Protein AF-A0A8S9I6N9-F1 (afdb_monomer_lite)

Secondary structure (DSSP, 8-state):
-------------TTHHHHHHHHHHHH-TT-TTS---------TTSSHHHHHHHHHHHHGGGSSS------HHHHHHHHHHHHHHHHHHHHHTT-TT--TT-HHHHHHHHHH----TT--EEEEE-TT---EEE-TTTTTT-TT--EEEEE-S-GGGTTT-TTSEEESSS-----TT--EEEEET-SSSS--TT---TT--EEEEE----TT----

pLDDT: mean 70.53, std 16.7, range [27.88, 92.06]

Sequence (216 aa):
MLNDLSPCEISGFPGIESRSKELEELLMFDNANCTRTIGVLGMTGIGKTTVAASVYKRNYRRFDGYCFVEDIENESIRRGLPHLRQKLLSKLLDEENVDVRAHGRLKEFLRNKKGTGCVRGIFLNMSNVERIKLSPDVFMKMSNLKFLKFHYSHCSQWCDNKHKIQFSEELDHFPDELVYLHWQGYPCEFLPSEFNPEDLVDLSLLGLGPCGESLC

Structure (mmCIF, N/CA/C/O backbone):
data_AF-A0A8S9I6N9-F1
#
_entry.id   AF-A0A8S9I6N9-F1
#
loop_
_atom_site.group_PDB
_atom_site.id
_atom_site.type_symbol
_atom_site.label_atom_id
_atom_site.label_alt_id
_atom_site.label_comp_id
_atom_site.label_asym_id
_atom_site.label_entity_id
_atom_site.label_seq_id
_atom_site.pdbx_PDB_ins_code
_atom_site.Cartn_x
_atom_site.Cartn_y
_atom_site.Cartn_z
_atom_site.occupancy
_atom_site.B_iso_or_equiv
_atom_site.auth_seq_id
_atom_site.auth_comp_id
_atom_site.auth_asym_id
_atom_site.auth_atom_id
_atom_site.pdbx_PDB_model_num
ATOM 1 N N . MET A 1 1 ? -21.732 -1.072 -30.326 1.00 34.81 1 MET A N 1
ATOM 2 C CA . MET A 1 1 ? -20.787 -1.895 -31.106 1.00 34.81 1 MET A CA 1
ATOM 3 C C . MET A 1 1 ? -19.703 -0.965 -31.616 1.00 34.81 1 MET A C 1
ATOM 5 O O . MET A 1 1 ? -19.936 -0.253 -32.581 1.00 34.81 1 MET A O 1
ATOM 9 N N . LEU A 1 2 ? -18.598 -0.858 -30.879 1.00 27.88 2 LEU A N 1
ATOM 10 C CA . LEU A 1 2 ? -17.453 -0.023 -31.236 1.00 27.88 2 LEU A CA 1
ATOM 11 C C . LEU A 1 2 ? -16.278 -0.963 -31.479 1.00 27.88 2 LEU A C 1
ATOM 13 O O . LEU A 1 2 ? -15.850 -1.672 -30.577 1.00 27.88 2 LEU A O 1
ATOM 17 N N . ASN A 1 3 ? -15.899 -0.988 -32.750 1.00 28.41 3 ASN A N 1
ATOM 18 C CA . ASN A 1 3 ? -14.874 -1.770 -33.419 1.00 28.41 3 ASN A CA 1
ATOM 19 C C . ASN A 1 3 ? -13.657 -2.144 -32.566 1.00 28.41 3 ASN A C 1
ATOM 21 O O . ASN A 1 3 ? -12.987 -1.278 -32.002 1.00 28.41 3 ASN A O 1
ATOM 25 N N . ASP A 1 4 ? -13.342 -3.439 -32.620 1.00 37.59 4 ASP A N 1
ATOM 26 C CA . ASP A 1 4 ? -12.004 -3.994 -32.463 1.00 37.59 4 ASP A CA 1
ATOM 27 C C . ASP A 1 4 ? -11.012 -3.190 -33.313 1.00 37.59 4 ASP A C 1
ATOM 29 O O . ASP A 1 4 ? -10.883 -3.380 -34.525 1.00 37.59 4 ASP A O 1
ATOM 33 N N . LEU A 1 5 ? -10.298 -2.262 -32.679 1.00 34.62 5 LEU A N 1
ATOM 34 C CA . LEU A 1 5 ? -9.039 -1.794 -33.228 1.00 34.62 5 LEU A CA 1
ATOM 35 C C . LEU A 1 5 ? -8.031 -2.919 -33.012 1.00 34.62 5 LEU A C 1
ATOM 37 O O . LEU A 1 5 ? -7.644 -3.218 -31.883 1.00 34.62 5 LEU A O 1
ATOM 41 N N . SER A 1 6 ? -7.675 -3.544 -34.135 1.00 37.28 6 SER A N 1
ATOM 42 C CA . SER A 1 6 ? -6.567 -4.477 -34.323 1.00 37.28 6 SER A CA 1
ATOM 43 C C . SER A 1 6 ? -5.430 -4.228 -33.325 1.00 37.28 6 SER A C 1
ATOM 45 O O . SER A 1 6 ? -5.006 -3.075 -33.176 1.00 37.28 6 SER A O 1
ATOM 47 N N . PRO A 1 7 ? -4.868 -5.275 -32.693 1.00 39.88 7 PRO A N 1
ATOM 48 C CA . PRO A 1 7 ? -3.617 -5.121 -31.979 1.00 39.88 7 PRO A CA 1
ATOM 49 C C . PRO A 1 7 ? -2.601 -4.601 -32.996 1.00 39.88 7 PRO A C 1
ATOM 51 O O . PRO A 1 7 ? -2.309 -5.277 -33.981 1.00 39.88 7 PRO A O 1
ATOM 54 N N . CYS A 1 8 ? -2.078 -3.389 -32.805 1.00 40.72 8 CYS A N 1
ATOM 55 C CA . CYS A 1 8 ? -0.790 -3.064 -33.397 1.00 40.72 8 CYS A CA 1
ATOM 56 C C . CYS A 1 8 ? 0.201 -4.019 -32.739 1.00 40.72 8 CYS A C 1
ATOM 58 O O . CYS A 1 8 ? 0.685 -3.765 -31.632 1.00 40.72 8 CYS A O 1
ATOM 60 N N . GLU A 1 9 ? 0.429 -5.154 -33.391 1.00 46.66 9 GLU A N 1
ATOM 61 C CA . GLU A 1 9 ? 1.548 -6.020 -33.104 1.00 46.66 9 GLU A CA 1
ATOM 62 C C . GLU A 1 9 ? 2.792 -5.132 -33.133 1.00 46.66 9 GLU A C 1
ATOM 64 O O . GLU A 1 9 ? 3.165 -4.561 -34.157 1.00 46.66 9 GLU A O 1
ATOM 69 N N . ILE A 1 10 ? 3.456 -4.990 -31.988 1.00 50.50 10 ILE A N 1
ATOM 70 C CA . ILE A 1 10 ? 4.836 -4.502 -31.943 1.00 50.50 10 ILE A CA 1
ATOM 71 C C . ILE A 1 10 ? 5.722 -5.671 -32.420 1.00 50.50 10 ILE A C 1
ATOM 73 O O . ILE A 1 10 ? 6.631 -6.112 -31.726 1.00 50.50 10 ILE A O 1
ATOM 77 N N . SER A 1 11 ? 5.403 -6.256 -33.576 1.00 44.16 11 SER A N 1
ATOM 78 C CA . SER A 1 11 ? 6.152 -7.328 -34.217 1.00 44.16 11 SER A CA 1
ATOM 79 C C . SER A 1 11 ? 7.082 -6.676 -35.230 1.00 44.16 11 SER A C 1
ATOM 81 O O . SER A 1 11 ? 6.670 -6.304 -36.327 1.00 44.16 11 SER A O 1
ATOM 83 N N . GLY A 1 12 ? 8.343 -6.473 -34.850 1.00 52.59 12 GLY A N 1
ATOM 84 C CA . GLY A 1 12 ? 9.317 -5.953 -35.814 1.00 52.59 12 GLY A CA 1
ATOM 85 C C . GLY A 1 12 ? 10.648 -5.440 -35.279 1.00 52.59 12 GLY A C 1
ATOM 86 O O . GLY A 1 12 ? 11.513 -5.133 -36.090 1.00 52.59 12 GLY A O 1
ATOM 87 N N . PHE A 1 13 ? 10.868 -5.356 -33.962 1.00 51.75 13 PHE A N 1
ATOM 88 C CA . PHE A 1 13 ? 12.176 -4.962 -33.421 1.00 51.75 13 PHE A CA 1
ATOM 89 C C . PHE A 1 13 ? 12.900 -6.173 -32.811 1.00 51.75 13 PHE A C 1
ATOM 91 O O . PHE A 1 13 ? 12.545 -6.573 -31.698 1.00 51.75 13 PHE A O 1
ATOM 98 N N . PRO A 1 14 ? 13.947 -6.721 -33.467 1.00 56.12 14 PRO A N 1
ATOM 99 C CA . PRO A 1 14 ? 14.641 -7.954 -33.058 1.00 56.12 14 PRO A CA 1
ATOM 100 C C . PRO A 1 14 ? 15.236 -7.962 -31.639 1.00 56.12 14 PRO A C 1
ATOM 102 O O . PRO A 1 14 ? 15.668 -9.004 -31.164 1.00 56.12 14 PRO A O 1
ATOM 105 N N . GLY A 1 15 ? 15.264 -6.827 -30.935 1.00 70.56 15 GLY A N 1
ATOM 106 C CA . GLY A 1 15 ? 15.768 -6.728 -29.562 1.00 70.56 15 GLY A CA 1
ATOM 107 C C . GLY A 1 15 ? 14.716 -6.454 -28.487 1.00 70.56 15 GLY A C 1
ATOM 108 O O . GLY A 1 15 ? 15.031 -6.603 -27.309 1.00 70.56 15 GLY A O 1
ATOM 109 N N . ILE A 1 16 ? 13.497 -6.032 -28.848 1.00 80.25 16 ILE A N 1
ATOM 110 C CA . ILE A 1 16 ? 12.451 -5.718 -27.856 1.00 80.25 16 ILE A CA 1
ATOM 111 C C . ILE A 1 16 ? 11.846 -7.006 -27.308 1.00 80.25 16 ILE A C 1
ATOM 113 O O . ILE A 1 16 ? 11.616 -7.095 -26.106 1.00 80.25 16 ILE A O 1
ATOM 117 N N . GLU A 1 17 ? 11.642 -8.007 -28.164 1.00 84.19 17 GLU A N 1
ATOM 118 C CA . GLU A 1 17 ? 11.048 -9.288 -27.775 1.00 84.19 17 GLU A CA 1
ATOM 119 C C . GLU A 1 17 ? 11.907 -10.015 -26.737 1.00 84.19 17 GLU A C 1
ATOM 121 O O . GLU A 1 17 ? 11.435 -10.336 -25.651 1.00 84.19 17 GLU A O 1
ATOM 126 N N . SER A 1 18 ? 13.203 -10.168 -27.026 1.00 87.38 18 SER A N 1
ATOM 127 C CA . SER A 1 18 ? 14.154 -10.813 -26.114 1.00 87.38 18 SER A CA 1
ATOM 128 C C . SER A 1 18 ? 14.219 -10.110 -24.756 1.00 87.38 18 SER A C 1
ATOM 130 O O . SER A 1 18 ? 14.171 -10.773 -23.726 1.00 87.38 18 SER A O 1
ATOM 132 N N . ARG A 1 19 ? 14.289 -8.770 -24.743 1.00 88.25 19 ARG A N 1
ATOM 133 C CA . ARG A 1 19 ? 14.330 -7.983 -23.497 1.00 88.25 19 ARG A CA 1
ATOM 134 C C . ARG A 1 19 ? 13.002 -8.008 -22.740 1.00 88.25 19 ARG A C 1
ATOM 136 O O . ARG A 1 19 ? 12.995 -7.917 -21.519 1.00 88.25 19 ARG A O 1
ATOM 143 N N . SER A 1 20 ? 11.881 -8.110 -23.456 1.00 90.25 20 SER A N 1
ATOM 144 C CA . SER A 1 20 ? 10.558 -8.250 -22.837 1.00 90.25 20 SER A CA 1
ATOM 145 C C . SER A 1 20 ? 10.452 -9.595 -22.126 1.00 90.25 20 SER A C 1
ATOM 147 O O . SER A 1 20 ? 10.040 -9.629 -20.973 1.00 90.25 20 SER A O 1
ATOM 149 N N . LYS A 1 21 ? 10.903 -10.673 -22.776 1.00 88.56 21 LYS A N 1
ATOM 150 C CA . LYS A 1 21 ? 10.916 -12.016 -22.193 1.00 88.56 21 LYS A CA 1
ATOM 151 C C . LYS A 1 21 ? 11.791 -12.098 -20.938 1.00 88.56 21 LYS A C 1
ATOM 153 O O . LYS A 1 21 ? 11.347 -12.618 -19.924 1.00 88.56 21 LYS A O 1
ATOM 158 N N . GLU A 1 22 ? 12.990 -11.520 -20.976 1.00 89.50 22 GLU A N 1
ATOM 159 C CA . GLU A 1 22 ? 13.873 -11.443 -19.802 1.00 89.50 22 GLU A CA 1
ATOM 160 C C . GLU A 1 22 ? 13.199 -10.704 -18.630 1.00 89.50 22 GLU A C 1
ATOM 162 O O . GLU A 1 22 ? 13.226 -11.159 -17.487 1.00 89.50 22 GLU A O 1
ATOM 167 N N . LEU A 1 23 ? 12.524 -9.584 -18.909 1.00 89.94 23 LEU A N 1
ATOM 168 C CA . LEU A 1 23 ? 11.795 -8.833 -17.888 1.00 89.94 23 LEU A CA 1
ATOM 169 C C . LEU A 1 23 ? 10.576 -9.607 -17.342 1.00 89.94 23 LEU A C 1
ATOM 171 O O . LEU A 1 23 ? 10.273 -9.507 -16.155 1.00 89.94 23 LEU A O 1
ATOM 175 N N . GLU A 1 24 ? 9.890 -10.389 -18.178 1.00 89.06 24 GLU A N 1
ATOM 176 C CA . GLU A 1 24 ? 8.788 -11.275 -17.774 1.00 89.06 24 GLU A CA 1
ATOM 177 C C . GLU A 1 24 ? 9.257 -12.421 -16.870 1.00 89.06 24 GLU A C 1
ATOM 179 O O . GLU A 1 24 ? 8.591 -12.731 -15.881 1.00 89.06 24 GLU A O 1
ATOM 184 N N . GLU A 1 25 ? 10.422 -13.004 -17.155 1.00 87.81 25 GLU A N 1
ATOM 185 C CA . GLU A 1 25 ? 11.045 -14.018 -16.301 1.00 87.81 25 GLU A CA 1
ATOM 186 C C . GLU A 1 25 ? 11.381 -13.441 -14.919 1.00 87.81 25 GLU A C 1
ATOM 188 O O . GLU A 1 25 ? 11.109 -14.082 -13.910 1.00 87.81 25 GLU A O 1
ATOM 193 N N . LEU A 1 26 ? 11.861 -12.195 -14.835 1.00 86.62 26 LEU A N 1
ATOM 194 C CA . LEU A 1 26 ? 12.118 -11.522 -13.552 1.00 86.62 26 LEU A CA 1
ATOM 195 C C . LEU A 1 26 ? 10.840 -11.203 -12.756 1.00 86.62 26 LEU A C 1
ATOM 197 O O . LEU A 1 26 ? 10.876 -11.151 -11.521 1.00 86.62 26 LEU A O 1
ATOM 201 N N . LEU A 1 27 ? 9.710 -10.991 -13.439 1.00 81.50 27 LEU A N 1
ATOM 202 C CA . LEU A 1 27 ? 8.421 -10.729 -12.792 1.00 81.50 27 LEU A CA 1
ATOM 203 C C . LEU A 1 27 ? 7.875 -11.956 -12.053 1.00 81.50 27 LEU A C 1
ATOM 205 O O . LEU A 1 27 ? 7.170 -11.768 -11.063 1.00 81.50 27 LEU A O 1
ATOM 209 N N . MET A 1 28 ? 8.238 -13.179 -12.472 1.00 77.00 28 MET A N 1
ATOM 210 C CA . MET A 1 28 ? 7.910 -14.439 -11.782 1.00 77.00 28 MET A CA 1
ATOM 211 C C . MET A 1 28 ? 6.434 -14.504 -11.349 1.00 77.00 28 MET A C 1
ATOM 213 O O . MET A 1 28 ? 6.118 -14.640 -10.163 1.00 77.00 28 MET A O 1
ATOM 217 N N . PHE A 1 29 ? 5.532 -14.371 -12.323 1.00 70.88 29 PHE A N 1
ATOM 218 C CA . PHE A 1 29 ? 4.090 -14.201 -12.104 1.00 70.88 29 PHE A CA 1
ATOM 219 C C . PHE A 1 29 ? 3.430 -15.290 -11.243 1.00 70.88 29 PHE A C 1
ATOM 221 O O . PHE A 1 29 ? 2.392 -15.034 -10.641 1.00 70.88 29 PHE A O 1
ATOM 228 N N . ASP A 1 30 ? 4.022 -16.482 -11.164 1.00 69.12 30 ASP A N 1
ATOM 229 C CA . ASP A 1 30 ? 3.439 -17.633 -10.468 1.00 69.12 30 ASP A CA 1
ATOM 230 C C . ASP A 1 30 ? 3.808 -17.687 -8.971 1.00 69.12 30 ASP A C 1
ATOM 232 O O . ASP A 1 30 ? 3.401 -18.599 -8.255 1.00 69.12 30 ASP A O 1
ATOM 236 N N . ASN A 1 31 ? 4.572 -16.710 -8.469 1.00 66.19 31 ASN A N 1
ATOM 237 C CA . ASN A 1 31 ? 4.958 -16.625 -7.062 1.00 66.19 31 ASN A CA 1
ATOM 238 C C . ASN A 1 31 ? 4.472 -15.307 -6.438 1.00 66.19 31 ASN A C 1
ATOM 240 O O . ASN A 1 31 ? 5.140 -14.271 -6.530 1.00 66.19 31 ASN A O 1
ATOM 244 N N . ALA A 1 32 ? 3.313 -15.398 -5.774 1.00 62.44 32 ALA A N 1
ATOM 245 C CA . ALA A 1 32 ? 2.570 -14.297 -5.160 1.00 62.44 32 ALA A CA 1
ATOM 246 C C . ALA A 1 32 ? 3.051 -13.890 -3.750 1.00 62.44 32 ALA A C 1
ATOM 248 O O . ALA A 1 32 ? 2.521 -12.941 -3.173 1.00 62.44 32 ALA A O 1
ATOM 249 N N . ASN A 1 33 ? 4.066 -14.557 -3.188 1.00 65.12 33 ASN A N 1
ATOM 250 C CA . ASN A 1 33 ? 4.457 -14.351 -1.786 1.00 65.12 33 ASN A CA 1
ATOM 251 C C . ASN A 1 33 ? 5.416 -13.164 -1.576 1.00 65.12 33 ASN A C 1
ATOM 253 O O . ASN A 1 33 ? 5.836 -12.892 -0.448 1.00 65.12 33 ASN A O 1
ATOM 257 N N . CYS A 1 34 ? 5.781 -12.424 -2.631 1.00 65.06 34 CYS A N 1
ATOM 258 C CA . CYS A 1 34 ? 6.677 -11.276 -2.514 1.00 65.06 34 CYS A CA 1
ATOM 259 C C . CYS A 1 34 ? 6.339 -10.102 -3.447 1.00 65.06 34 CYS A C 1
ATOM 261 O O . CYS A 1 34 ? 5.805 -10.255 -4.541 1.00 65.06 34 CYS A O 1
ATOM 263 N N . THR A 1 35 ? 6.682 -8.897 -2.991 1.00 69.25 35 THR A N 1
ATOM 264 C CA . THR A 1 35 ? 6.653 -7.652 -3.763 1.00 69.25 35 THR A CA 1
ATOM 265 C C . THR A 1 35 ? 7.942 -7.594 -4.562 1.00 69.25 35 THR A C 1
ATOM 267 O O . THR A 1 35 ? 9.021 -7.709 -3.980 1.00 69.25 35 THR A O 1
ATOM 270 N N . ARG A 1 36 ? 7.840 -7.388 -5.875 1.00 76.69 36 ARG A N 1
ATOM 271 C CA . ARG A 1 36 ? 8.999 -7.268 -6.762 1.00 76.69 36 ARG A CA 1
ATOM 272 C C . ARG A 1 36 ? 9.064 -5.867 -7.341 1.00 76.69 36 ARG A C 1
ATOM 274 O O . ARG A 1 36 ? 8.093 -5.382 -7.914 1.00 76.69 36 ARG A O 1
ATOM 281 N N . THR A 1 37 ? 10.234 -5.255 -7.226 1.00 81.25 37 THR A N 1
ATOM 282 C CA . THR A 1 37 ? 10.559 -3.994 -7.890 1.00 81.25 37 THR A CA 1
ATOM 283 C C . THR A 1 37 ? 11.645 -4.283 -8.907 1.00 81.25 37 THR A C 1
ATOM 285 O O . THR A 1 37 ? 12.712 -4.769 -8.540 1.00 81.25 37 THR A O 1
ATOM 288 N N . ILE A 1 38 ? 11.379 -3.988 -10.179 1.00 85.38 38 ILE A N 1
ATOM 289 C CA . ILE A 1 38 ? 12.341 -4.197 -11.260 1.00 85.38 38 ILE A CA 1
ATOM 290 C C . ILE A 1 38 ? 12.675 -2.848 -11.887 1.00 85.38 38 ILE A C 1
ATOM 292 O O . ILE A 1 38 ? 11.789 -2.123 -12.336 1.00 85.38 38 ILE A O 1
ATOM 296 N N . GLY A 1 39 ? 13.962 -2.508 -11.906 1.00 85.44 39 GLY A N 1
ATOM 297 C CA . GLY A 1 39 ? 14.471 -1.316 -12.574 1.00 85.44 39 GLY A CA 1
ATOM 298 C C . GLY A 1 39 ? 14.964 -1.646 -13.980 1.00 85.44 39 GLY A C 1
ATOM 299 O O . GLY A 1 39 ? 15.806 -2.523 -14.146 1.00 85.44 39 GLY A O 1
ATOM 300 N N . VAL A 1 40 ? 14.495 -0.909 -14.990 1.00 88.19 40 VAL A N 1
ATOM 301 C CA . VAL A 1 40 ? 15.036 -0.983 -16.358 1.00 88.19 40 VAL A CA 1
ATOM 302 C C . VAL A 1 40 ? 16.009 0.180 -16.565 1.00 88.19 40 VAL A C 1
ATOM 304 O O . VAL A 1 40 ? 15.590 1.332 -16.682 1.00 88.19 40 VAL A O 1
ATOM 307 N N . LEU A 1 41 ? 17.312 -0.112 -16.609 1.00 86.44 41 LEU A N 1
ATOM 308 C CA . LEU A 1 41 ? 18.387 0.881 -16.749 1.00 86.44 41 LEU A CA 1
ATOM 309 C C . LEU A 1 41 ? 19.070 0.792 -18.125 1.00 86.44 41 LEU A C 1
ATOM 311 O O . LEU A 1 41 ? 18.968 -0.207 -18.828 1.00 86.44 41 LEU A O 1
ATOM 315 N N . GLY A 1 42 ? 19.740 1.870 -18.543 1.00 85.62 42 GLY A N 1
ATOM 316 C CA . GLY A 1 42 ? 20.436 1.953 -19.834 1.00 85.62 42 GLY A CA 1
ATOM 317 C C . GLY A 1 42 ? 20.424 3.360 -20.430 1.00 85.62 42 GLY A C 1
ATOM 318 O O . GLY A 1 42 ? 19.777 4.266 -19.902 1.00 85.62 42 GLY A O 1
ATOM 319 N N . MET A 1 43 ? 21.106 3.548 -21.558 1.00 89.62 43 MET A N 1
ATOM 320 C CA . MET A 1 43 ? 21.233 4.852 -22.222 1.00 89.62 43 MET A CA 1
ATOM 321 C C . MET A 1 43 ? 19.887 5.445 -22.673 1.00 89.62 43 MET A C 1
ATOM 323 O O . MET A 1 43 ? 18.886 4.742 -22.854 1.00 89.62 43 MET A O 1
ATOM 327 N N . THR A 1 44 ? 19.839 6.763 -22.847 1.00 86.44 44 THR A N 1
ATOM 328 C CA . THR A 1 44 ? 18.682 7.464 -23.426 1.00 86.44 44 THR A CA 1
ATOM 329 C C . THR A 1 44 ? 18.402 6.964 -24.847 1.00 86.44 44 THR A C 1
ATOM 331 O O . THR A 1 44 ? 19.322 6.610 -25.576 1.00 86.44 44 THR A O 1
ATOM 334 N N . GLY A 1 45 ? 17.128 6.875 -25.239 1.00 83.94 45 GLY A N 1
ATOM 335 C CA . GLY A 1 45 ? 16.726 6.456 -26.590 1.00 83.94 45 GLY A CA 1
ATOM 336 C C . GLY A 1 45 ? 16.791 4.948 -26.879 1.00 83.94 45 GLY A C 1
ATOM 337 O O . GLY A 1 45 ? 16.222 4.507 -27.869 1.00 83.94 45 GLY A O 1
ATOM 338 N N . ILE A 1 46 ? 17.376 4.123 -25.999 1.00 87.06 46 ILE A N 1
ATOM 339 C CA . ILE A 1 46 ? 17.541 2.668 -26.229 1.00 87.06 46 ILE A CA 1
ATOM 340 C C . ILE A 1 46 ? 16.232 1.846 -26.149 1.00 87.06 46 ILE A C 1
ATOM 342 O O . ILE A 1 46 ? 16.249 0.620 -26.292 1.00 87.06 46 ILE A O 1
ATOM 346 N N . GLY A 1 47 ? 15.101 2.506 -25.878 1.00 87.25 47 GLY A N 1
ATOM 347 C CA . GLY A 1 47 ? 13.778 1.880 -25.821 1.00 87.25 47 GLY A CA 1
ATOM 348 C C . GLY A 1 47 ? 13.393 1.258 -24.473 1.00 87.25 47 GLY A C 1
ATOM 349 O O . GLY A 1 47 ? 12.541 0.379 -24.447 1.00 87.25 47 GLY A O 1
ATOM 350 N N . LYS A 1 48 ? 13.979 1.691 -23.344 1.00 88.88 48 LYS A N 1
ATOM 351 C CA . LYS A 1 48 ? 13.641 1.169 -21.995 1.00 88.88 48 LYS A CA 1
ATOM 352 C C . LYS A 1 48 ? 12.147 1.265 -21.689 1.00 88.88 48 LYS A C 1
ATOM 354 O O . LYS A 1 48 ? 11.516 0.272 -21.346 1.00 88.88 48 LYS A O 1
ATOM 359 N N . THR A 1 49 ? 11.586 2.459 -21.879 1.00 88.50 49 THR A N 1
ATOM 360 C CA . THR A 1 49 ? 10.153 2.720 -21.704 1.00 88.50 49 THR A CA 1
ATOM 361 C C . THR A 1 49 ? 9.323 1.862 -22.653 1.00 88.50 49 THR A C 1
ATOM 363 O O . THR A 1 49 ? 8.288 1.341 -22.255 1.00 88.50 49 THR A O 1
ATOM 366 N N . THR A 1 50 ? 9.807 1.640 -23.878 1.00 90.50 50 THR A N 1
ATOM 367 C CA . THR A 1 50 ? 9.152 0.783 -24.873 1.00 90.50 50 THR A CA 1
ATOM 368 C C . THR A 1 50 ? 9.093 -0.679 -24.425 1.00 90.50 50 THR A C 1
ATOM 370 O O . THR A 1 50 ? 8.045 -1.305 -24.553 1.00 90.50 50 THR A O 1
ATOM 373 N N . VAL A 1 51 ? 10.177 -1.218 -23.856 1.00 91.31 51 VAL A N 1
ATOM 374 C CA . VAL A 1 51 ? 10.204 -2.585 -23.302 1.00 91.31 51 VAL A CA 1
ATOM 375 C C . VAL A 1 51 ? 9.255 -2.702 -22.107 1.00 91.31 51 VAL A C 1
ATOM 377 O O . VAL A 1 51 ? 8.415 -3.598 -22.087 1.00 91.31 51 VAL A O 1
ATOM 380 N N . ALA A 1 52 ? 9.315 -1.763 -21.155 1.00 89.50 52 ALA A N 1
ATOM 381 C CA . ALA A 1 52 ? 8.417 -1.755 -19.998 1.00 89.50 52 ALA A CA 1
ATOM 382 C C . ALA A 1 52 ? 6.936 -1.672 -20.416 1.00 89.50 52 ALA A C 1
ATOM 384 O O . ALA A 1 52 ? 6.102 -2.412 -19.897 1.00 89.50 52 ALA A O 1
ATOM 385 N N . ALA A 1 53 ? 6.611 -0.824 -21.398 1.00 89.00 53 ALA A N 1
ATOM 386 C CA . ALA A 1 53 ? 5.262 -0.707 -21.944 1.00 89.00 53 ALA A CA 1
ATOM 387 C C . ALA A 1 53 ? 4.804 -1.992 -22.657 1.00 89.00 53 ALA A C 1
ATOM 389 O O . ALA A 1 53 ? 3.638 -2.368 -22.544 1.00 89.00 53 ALA A O 1
ATOM 390 N N . SER A 1 54 ? 5.704 -2.674 -23.376 1.00 88.94 54 SER A N 1
ATOM 391 C CA . SER A 1 54 ? 5.419 -3.955 -24.038 1.00 88.94 54 SER A CA 1
ATOM 392 C C . SER A 1 54 ? 5.056 -5.039 -23.020 1.00 88.94 54 SER A C 1
ATOM 394 O O . SER A 1 54 ? 3.980 -5.632 -23.109 1.00 88.94 54 SER A O 1
ATOM 396 N N . VAL A 1 55 ? 5.898 -5.230 -22.000 1.00 90.31 55 VAL A N 1
ATOM 397 C CA . VAL A 1 55 ? 5.667 -6.216 -20.931 1.00 90.31 55 VAL A CA 1
ATOM 398 C C . VAL A 1 55 ? 4.402 -5.899 -20.146 1.00 90.31 55 VAL A C 1
ATOM 400 O O . VAL A 1 55 ? 3.600 -6.798 -19.888 1.00 90.31 55 VAL A O 1
ATOM 403 N N . TYR A 1 56 ? 4.171 -4.622 -19.828 1.00 87.06 56 TYR A N 1
ATOM 404 C CA . TYR A 1 56 ? 2.930 -4.191 -19.198 1.00 87.06 56 TYR A CA 1
ATOM 405 C C . TYR A 1 56 ? 1.718 -4.599 -20.041 1.00 87.06 56 TYR A C 1
ATOM 407 O O . TYR A 1 56 ? 0.845 -5.300 -19.543 1.00 87.06 56 TYR A O 1
ATOM 415 N N . LYS A 1 57 ? 1.675 -4.234 -21.331 1.00 86.88 57 LYS A N 1
ATOM 416 C CA . LYS A 1 57 ? 0.535 -4.529 -22.220 1.00 86.88 57 LYS A CA 1
ATOM 417 C C . LYS A 1 57 ? 0.236 -6.025 -22.348 1.00 86.88 57 LYS A C 1
ATOM 419 O O . LYS A 1 57 ? -0.930 -6.383 -22.486 1.00 86.88 57 LYS A O 1
ATOM 424 N N . ARG A 1 58 ? 1.257 -6.880 -22.291 1.00 86.56 58 ARG A N 1
ATOM 425 C CA . ARG A 1 58 ? 1.108 -8.341 -22.384 1.00 86.56 58 ARG A CA 1
ATOM 426 C C . ARG A 1 58 ? 0.575 -8.969 -21.101 1.00 86.56 58 ARG A C 1
ATOM 428 O O . ARG A 1 58 ? -0.180 -9.931 -21.170 1.00 86.56 58 ARG A O 1
ATOM 435 N N . ASN A 1 59 ? 0.944 -8.420 -19.944 1.00 82.81 59 ASN A N 1
ATOM 436 C CA . ASN A 1 59 ? 0.778 -9.119 -18.670 1.00 82.81 59 ASN A CA 1
ATOM 437 C C . ASN A 1 59 ? -0.126 -8.407 -17.662 1.00 82.81 59 ASN A C 1
ATOM 439 O O . ASN A 1 59 ? -0.454 -9.008 -16.645 1.00 82.81 59 ASN A O 1
ATOM 443 N N . TYR A 1 60 ? -0.559 -7.165 -17.907 1.00 77.31 60 TYR A N 1
ATOM 444 C CA . TYR A 1 60 ? -1.305 -6.382 -16.912 1.00 77.31 60 TYR A CA 1
ATOM 445 C C . TYR A 1 60 ? -2.568 -7.094 -16.398 1.00 77.31 60 TYR A C 1
ATOM 447 O O . TYR A 1 60 ? -2.887 -6.987 -15.220 1.00 77.31 60 TYR A O 1
ATOM 455 N N . ARG A 1 61 ? -3.243 -7.882 -17.248 1.00 77.31 61 ARG A N 1
ATOM 456 C CA . ARG A 1 61 ? -4.446 -8.657 -16.885 1.00 77.31 61 ARG A CA 1
ATOM 457 C C . ARG A 1 61 ? -4.179 -9.840 -15.951 1.00 77.31 61 ARG A C 1
ATOM 459 O O . ARG A 1 61 ? -5.128 -10.434 -15.461 1.00 77.31 61 ARG A O 1
ATOM 466 N N . ARG A 1 62 ? -2.913 -10.204 -15.724 1.00 76.81 62 ARG A N 1
ATOM 467 C CA . ARG A 1 62 ? -2.524 -11.227 -14.740 1.00 76.81 62 ARG A CA 1
ATOM 468 C C . ARG A 1 62 ? -2.537 -10.689 -13.304 1.00 76.81 62 ARG A C 1
ATOM 470 O O . ARG A 1 62 ? -2.331 -11.465 -12.380 1.00 76.81 62 ARG A O 1
ATOM 477 N N . PHE A 1 63 ? -2.745 -9.385 -13.123 1.00 71.94 63 PHE A N 1
ATOM 478 C CA . PHE A 1 63 ? -2.801 -8.726 -11.823 1.00 71.94 63 PHE A CA 1
ATOM 479 C C . PHE A 1 63 ? -4.223 -8.248 -11.521 1.00 71.94 63 PHE A C 1
ATOM 481 O O . PHE A 1 63 ? -4.894 -7.711 -12.402 1.00 71.94 63 PHE A O 1
ATOM 488 N N . ASP A 1 64 ? -4.634 -8.351 -10.254 1.00 64.56 64 ASP A N 1
ATOM 489 C CA . ASP A 1 64 ? -5.933 -7.852 -9.769 1.00 64.56 64 ASP A CA 1
ATOM 490 C C . ASP A 1 64 ? -6.066 -6.322 -9.849 1.00 64.56 64 ASP A C 1
ATOM 492 O O . ASP A 1 64 ? -7.166 -5.779 -9.802 1.00 64.56 64 ASP A O 1
ATOM 496 N N . GLY A 1 65 ? -4.941 -5.611 -9.930 1.00 65.69 65 GLY A N 1
ATOM 497 C CA . GLY A 1 65 ? -4.892 -4.167 -10.109 1.00 65.69 65 GLY A CA 1
ATOM 498 C C . GLY A 1 65 ? -3.626 -3.776 -10.857 1.00 65.69 65 GLY A C 1
ATOM 499 O O . GLY A 1 65 ? -2.536 -4.262 -10.554 1.00 65.69 65 GLY A O 1
ATOM 500 N N . TYR A 1 66 ? -3.762 -2.891 -11.841 1.00 71.88 66 TYR A N 1
ATOM 501 C CA . TYR A 1 66 ? -2.658 -2.486 -12.704 1.00 71.88 66 TYR A CA 1
ATOM 502 C C . TYR A 1 66 ? -2.735 -0.999 -13.059 1.00 71.88 66 TYR A C 1
ATOM 504 O O . TYR A 1 66 ? -3.805 -0.418 -13.232 1.00 71.88 66 TYR A O 1
ATOM 512 N N . CYS A 1 67 ? -1.577 -0.356 -13.196 1.00 75.31 67 CYS A N 1
ATOM 513 C CA . CYS A 1 67 ? -1.499 1.015 -13.681 1.00 75.31 67 CYS A CA 1
ATOM 514 C C . CYS A 1 67 ? -0.151 1.269 -14.355 1.00 75.31 67 CYS A C 1
ATOM 516 O O . CYS A 1 67 ? 0.898 1.090 -13.741 1.00 75.31 67 CYS A O 1
ATOM 518 N N . PHE A 1 68 ? -0.186 1.728 -15.607 1.00 81.56 68 PHE A N 1
ATOM 519 C CA . PHE A 1 68 ? 0.981 2.295 -16.273 1.00 81.56 68 PHE A CA 1
ATOM 520 C C . PHE A 1 68 ? 0.991 3.809 -16.068 1.00 81.56 68 PHE A C 1
ATOM 522 O O . PHE A 1 68 ? 0.048 4.503 -16.473 1.00 81.56 68 PHE A O 1
ATOM 529 N N . VAL A 1 69 ? 2.041 4.308 -15.416 1.00 80.00 69 VAL A N 1
ATOM 530 C CA . VAL A 1 69 ? 2.263 5.739 -15.200 1.00 80.00 69 VAL A CA 1
ATOM 531 C C . VAL A 1 69 ? 3.470 6.160 -16.019 1.00 80.00 69 VAL A C 1
ATOM 533 O O . VAL A 1 69 ? 4.607 5.821 -15.702 1.00 80.00 69 VAL A O 1
ATOM 536 N N . GLU A 1 70 ? 3.202 6.891 -17.090 1.00 81.56 70 GLU A N 1
ATOM 537 C CA . GLU A 1 70 ? 4.238 7.502 -17.913 1.00 81.56 70 GLU A CA 1
ATOM 538 C C . GLU A 1 70 ? 4.685 8.821 -17.293 1.00 81.56 70 GLU A C 1
ATOM 540 O O . GLU A 1 70 ? 3.860 9.557 -16.753 1.00 81.56 70 GLU A O 1
ATOM 545 N N . ASP A 1 71 ? 5.986 9.103 -17.400 1.00 80.88 71 ASP A N 1
ATOM 546 C CA . ASP A 1 71 ? 6.565 10.424 -17.140 1.00 80.88 71 ASP A CA 1
ATOM 547 C C . ASP A 1 71 ? 6.144 11.035 -15.788 1.00 80.88 71 ASP A C 1
ATOM 549 O O . ASP A 1 71 ? 5.538 12.105 -15.694 1.00 80.88 71 ASP A O 1
ATOM 553 N N . ILE A 1 72 ? 6.447 10.293 -14.717 1.00 78.69 72 ILE A N 1
ATOM 554 C CA . ILE A 1 72 ? 6.075 10.643 -13.338 1.00 78.69 72 ILE A CA 1
ATOM 555 C C . ILE A 1 72 ? 6.579 12.041 -12.972 1.00 78.69 72 ILE A C 1
ATOM 557 O O . ILE A 1 72 ? 5.864 12.787 -12.307 1.00 78.69 72 ILE A O 1
ATOM 561 N N . GLU A 1 73 ? 7.787 12.401 -13.411 1.00 77.56 73 GLU A N 1
ATOM 562 C CA . GLU A 1 73 ? 8.390 13.701 -13.130 1.00 77.56 73 GLU A CA 1
ATOM 563 C C . GLU A 1 73 ? 7.536 14.834 -13.708 1.00 77.56 73 GLU A C 1
ATOM 565 O O . GLU A 1 73 ? 7.038 15.663 -12.941 1.00 77.56 73 GLU A O 1
ATOM 570 N N . ASN A 1 74 ? 7.251 14.826 -15.013 1.00 79.81 74 ASN A N 1
ATOM 571 C CA . ASN A 1 74 ? 6.454 15.891 -15.622 1.00 79.81 74 ASN A CA 1
ATOM 572 C C . ASN A 1 74 ? 5.006 15.902 -15.124 1.00 79.81 74 ASN A C 1
ATOM 574 O O . ASN A 1 74 ? 4.434 16.975 -14.917 1.00 79.81 74 ASN A O 1
ATOM 578 N N . GLU A 1 75 ? 4.404 14.734 -14.899 1.00 75.25 75 GLU A N 1
ATOM 579 C CA . GLU A 1 75 ? 3.041 14.647 -14.368 1.00 75.25 75 GLU A CA 1
ATOM 580 C C . GLU A 1 75 ? 2.969 15.207 -12.935 1.00 75.25 75 GLU A C 1
ATOM 582 O O . GLU A 1 75 ? 2.028 15.933 -12.592 1.00 75.25 75 GLU A O 1
ATOM 587 N N . SER A 1 76 ? 3.996 14.950 -12.114 1.00 76.31 76 SER A N 1
ATOM 588 C CA . SER A 1 76 ? 4.104 15.498 -10.759 1.00 76.31 76 SER A CA 1
ATOM 589 C C . SER A 1 76 ? 4.301 17.015 -10.768 1.00 76.31 76 SER A C 1
ATOM 591 O O . SER A 1 76 ? 3.653 17.709 -9.989 1.00 76.31 76 SER A O 1
ATOM 593 N N . ILE A 1 77 ? 5.113 17.542 -11.691 1.00 79.94 77 ILE A N 1
ATOM 594 C CA . ILE A 1 77 ? 5.361 18.982 -11.846 1.00 79.94 77 ILE A CA 1
ATOM 595 C C . ILE A 1 77 ? 4.084 19.704 -12.287 1.00 79.94 77 ILE A C 1
ATOM 597 O O . ILE A 1 77 ? 3.767 20.779 -11.783 1.00 79.94 77 ILE A O 1
ATOM 601 N N . ARG A 1 78 ? 3.322 19.115 -13.215 1.00 80.00 78 ARG A N 1
ATOM 602 C CA . ARG A 1 78 ? 2.130 19.749 -13.799 1.00 80.00 78 ARG A CA 1
ATOM 603 C C . ARG A 1 78 ? 0.912 19.726 -12.887 1.00 80.00 78 ARG A C 1
ATOM 605 O O . ARG A 1 78 ? 0.138 20.680 -12.891 1.00 80.00 78 ARG A O 1
ATOM 612 N N . ARG A 1 79 ? 0.677 18.613 -12.186 1.00 76.56 79 ARG A N 1
ATOM 613 C CA . ARG A 1 79 ? -0.590 18.367 -11.467 1.00 76.56 79 ARG A CA 1
ATOM 614 C C . ARG A 1 79 ? -0.412 17.990 -9.998 1.00 76.56 79 ARG A C 1
ATOM 616 O O . ARG A 1 79 ? -1.402 17.848 -9.281 1.00 76.56 79 ARG A O 1
ATOM 623 N N . GLY A 1 80 ? 0.829 17.859 -9.542 1.00 76.81 80 GLY A N 1
ATOM 624 C CA . GLY A 1 80 ? 1.165 17.501 -8.173 1.00 76.81 80 GLY A CA 1
ATOM 625 C C . GLY A 1 80 ? 1.021 16.008 -7.876 1.00 76.81 80 GLY A C 1
ATOM 626 O O . GLY A 1 80 ? 0.269 15.263 -8.510 1.00 76.81 80 GLY A O 1
ATOM 627 N N . LEU A 1 81 ? 1.709 15.573 -6.821 1.00 70.56 81 LEU A N 1
ATOM 628 C CA . LEU A 1 81 ? 1.598 14.220 -6.269 1.00 70.56 81 LEU A CA 1
ATOM 629 C C . LEU A 1 81 ? 0.160 13.801 -5.893 1.00 70.56 81 LEU A C 1
ATOM 631 O O . LEU A 1 81 ? -0.167 12.629 -6.095 1.00 70.56 81 LEU A O 1
ATOM 635 N N . PRO A 1 82 ? -0.730 14.694 -5.399 1.00 69.94 82 PRO A N 1
ATOM 636 C CA . PRO A 1 82 ? -2.118 14.318 -5.130 1.00 69.94 82 PRO A CA 1
ATOM 637 C C . PRO A 1 82 ? -2.847 13.782 -6.368 1.00 69.94 82 PRO A C 1
ATOM 639 O O . PRO A 1 82 ? -3.593 12.809 -6.261 1.00 69.94 82 PRO A O 1
ATOM 642 N N . HIS A 1 83 ? -2.584 14.359 -7.545 1.00 70.62 83 HIS A N 1
ATOM 643 C CA . HIS A 1 83 ? -3.181 13.913 -8.800 1.00 70.62 83 HIS A CA 1
ATOM 644 C C . HIS A 1 83 ? -2.650 12.543 -9.238 1.00 70.62 83 HIS A C 1
ATOM 646 O O . HIS A 1 83 ? -3.432 11.662 -9.591 1.00 70.62 83 HIS A O 1
ATOM 652 N N . LEU A 1 84 ? -1.334 12.328 -9.157 1.00 70.00 84 LEU A N 1
ATOM 653 C CA . LEU A 1 84 ? -0.721 11.026 -9.443 1.00 70.00 84 LEU A CA 1
ATOM 654 C C . LEU A 1 84 ? -1.269 9.927 -8.531 1.00 70.00 84 LEU A C 1
ATOM 656 O O . LEU A 1 84 ? -1.601 8.836 -8.995 1.00 70.00 84 LEU A O 1
ATOM 660 N N . ARG A 1 85 ? -1.425 10.231 -7.239 1.00 66.12 85 ARG A N 1
ATOM 661 C CA . ARG A 1 85 ? -2.020 9.308 -6.273 1.00 66.12 85 ARG A CA 1
ATOM 662 C C . ARG A 1 85 ? -3.474 8.993 -6.616 1.00 66.12 85 ARG A C 1
ATOM 664 O O . ARG A 1 85 ? -3.844 7.825 -6.588 1.00 66.12 85 ARG A O 1
ATOM 671 N N . GLN A 1 86 ? -4.281 9.996 -6.963 1.00 64.62 86 GLN A N 1
ATOM 672 C CA . GLN A 1 86 ? -5.663 9.784 -7.404 1.00 64.62 86 GLN A CA 1
ATOM 673 C C . GLN A 1 86 ? -5.728 8.876 -8.634 1.00 64.62 86 GLN A C 1
ATOM 675 O O . GLN A 1 86 ? -6.503 7.928 -8.653 1.00 64.62 86 GLN A O 1
ATOM 680 N N . LYS A 1 87 ? -4.875 9.139 -9.628 1.00 68.19 87 LYS A N 1
ATOM 681 C CA . LYS A 1 87 ? -4.781 8.377 -10.879 1.00 68.19 87 LYS A CA 1
ATOM 682 C C . LYS A 1 87 ? -4.356 6.923 -10.655 1.00 68.19 87 LYS A C 1
ATOM 684 O O . LYS A 1 87 ? -4.838 6.031 -11.346 1.00 68.19 87 LYS A O 1
ATOM 689 N N . LEU A 1 88 ? -3.453 6.677 -9.704 1.00 70.12 88 LEU A N 1
ATOM 690 C CA . LEU A 1 88 ? -3.067 5.328 -9.286 1.00 70.12 88 LEU A CA 1
ATOM 691 C C . LEU A 1 88 ? -4.226 4.618 -8.585 1.00 70.12 88 LEU A C 1
ATOM 693 O O . LEU A 1 88 ? -4.553 3.492 -8.941 1.00 70.12 88 LEU A O 1
ATOM 697 N N . LEU A 1 89 ? -4.865 5.283 -7.622 1.00 62.25 89 LEU A N 1
ATOM 698 C CA . LEU A 1 89 ? -5.959 4.700 -6.852 1.00 62.25 89 LEU A CA 1
ATOM 699 C C . LEU A 1 89 ? -7.183 4.398 -7.721 1.00 62.25 89 LEU A C 1
ATOM 701 O O . LEU A 1 89 ? -7.737 3.317 -7.591 1.00 62.25 89 LEU A O 1
ATOM 705 N N . SER A 1 90 ? -7.578 5.285 -8.637 1.00 60.56 90 SER A N 1
ATOM 706 C CA . SER A 1 90 ? -8.723 5.028 -9.522 1.00 60.56 90 SER A CA 1
ATOM 707 C C . SER A 1 90 ? -8.513 3.803 -10.409 1.00 60.56 90 SER A C 1
ATOM 709 O O . SER A 1 90 ? -9.416 2.985 -10.556 1.00 60.56 90 SER A O 1
ATOM 711 N N . LYS A 1 91 ? -7.299 3.633 -10.945 1.00 61.97 91 LYS A N 1
ATOM 712 C CA . LYS A 1 91 ? -6.946 2.495 -11.804 1.00 61.97 91 LYS A CA 1
ATOM 713 C C . LYS A 1 91 ? -6.772 1.183 -11.041 1.00 61.97 91 LYS A C 1
ATOM 715 O O . LYS A 1 91 ? -7.134 0.138 -11.560 1.00 61.97 91 LYS A O 1
ATOM 720 N N . LEU A 1 92 ? -6.242 1.223 -9.817 1.00 60.19 92 LEU A N 1
ATOM 721 C CA . LEU A 1 92 ? -6.098 0.028 -8.973 1.00 60.19 92 LEU A CA 1
ATOM 722 C C . LEU A 1 92 ? -7.425 -0.444 -8.360 1.00 60.19 92 LEU A C 1
ATOM 724 O O . LEU A 1 92 ? -7.497 -1.569 -7.869 1.00 60.19 92 LEU A O 1
ATOM 728 N N . LEU A 1 93 ? -8.445 0.417 -8.352 1.00 58.94 93 LEU A N 1
ATOM 729 C CA . LEU A 1 93 ? -9.774 0.134 -7.809 1.00 58.94 93 LEU A CA 1
ATOM 730 C C . LEU A 1 93 ? -10.838 -0.095 -8.898 1.00 58.94 93 LEU A C 1
ATOM 732 O O . LEU A 1 93 ? -11.981 -0.354 -8.546 1.00 58.94 93 LEU A O 1
ATOM 736 N N . ASP A 1 94 ? -10.456 -0.026 -10.180 1.00 53.44 94 ASP A N 1
ATOM 737 C CA . ASP A 1 94 ? -11.321 -0.202 -11.360 1.00 53.44 94 ASP A CA 1
ATOM 738 C C . ASP A 1 94 ? -12.571 0.704 -11.369 1.00 53.44 94 ASP A C 1
ATOM 740 O O . ASP A 1 94 ? -13.673 0.309 -11.744 1.00 53.44 94 ASP A O 1
ATOM 744 N N . GLU A 1 95 ? -12.407 1.958 -10.933 1.00 49.59 95 GLU A N 1
ATOM 745 C CA . GLU A 1 95 ? -13.493 2.936 -10.862 1.00 49.59 95 GLU A CA 1
ATOM 746 C C . GLU A 1 95 ? -13.073 4.277 -11.485 1.00 49.59 95 GLU A C 1
ATOM 748 O O . GLU A 1 95 ? -12.190 4.981 -10.990 1.00 49.59 95 GLU A O 1
ATOM 753 N N . GLU A 1 96 ? -13.762 4.676 -12.560 1.00 40.81 96 GLU A N 1
ATOM 754 C CA . GLU A 1 96 ? -13.434 5.848 -13.394 1.00 40.81 96 GLU A CA 1
ATOM 755 C C . GLU A 1 96 ? -13.546 7.211 -12.680 1.00 40.81 96 GLU A C 1
ATOM 757 O O . GLU A 1 96 ? -13.120 8.230 -13.213 1.00 40.81 96 GLU A O 1
ATOM 762 N N . ASN A 1 97 ? -14.064 7.245 -11.451 1.00 38.56 97 ASN A N 1
ATOM 763 C CA . ASN A 1 97 ? -14.180 8.450 -10.629 1.00 38.56 97 ASN A CA 1
ATOM 764 C C . ASN A 1 97 ? -13.972 8.128 -9.145 1.00 38.56 97 ASN A C 1
ATOM 766 O O . ASN A 1 97 ? -14.884 8.269 -8.329 1.00 38.56 97 ASN A O 1
ATOM 770 N N . VAL A 1 98 ? -12.763 7.701 -8.775 1.00 41.41 98 VAL A N 1
ATOM 771 C CA . VAL A 1 98 ? -12.336 7.772 -7.371 1.00 41.41 98 VAL A CA 1
ATOM 772 C C . VAL A 1 98 ? -11.984 9.225 -7.082 1.00 41.41 98 VAL A C 1
ATOM 774 O O . VAL A 1 98 ? -10.843 9.669 -7.230 1.00 41.41 98 VAL A O 1
ATOM 777 N N . ASP A 1 99 ? -12.993 10.010 -6.720 1.00 35.22 99 ASP A N 1
ATOM 778 C CA . ASP A 1 99 ? -12.747 11.273 -6.045 1.00 35.22 99 ASP A CA 1
ATOM 779 C C . ASP A 1 99 ? -11.949 10.956 -4.772 1.00 35.22 99 ASP A C 1
ATOM 781 O O . ASP A 1 99 ? -12.388 10.181 -3.927 1.00 35.22 99 ASP A O 1
ATOM 785 N N . VAL A 1 100 ? -10.750 11.520 -4.622 1.00 41.78 100 VAL A N 1
ATOM 786 C CA . VAL A 1 100 ? -9.988 11.395 -3.364 1.00 41.78 100 VAL A CA 1
ATOM 787 C C . VAL A 1 100 ? -10.721 12.118 -2.222 1.00 41.78 100 VAL A C 1
ATOM 789 O O . VAL A 1 100 ? -10.387 11.910 -1.060 1.00 41.78 100 VAL A O 1
ATOM 792 N N . ARG A 1 101 ? -11.760 12.910 -2.538 1.00 38.12 101 ARG A N 1
ATOM 793 C CA . ARG A 1 101 ? -12.753 13.451 -1.598 1.00 38.12 101 ARG A CA 1
ATOM 794 C C . ARG A 1 101 ? -13.993 12.557 -1.430 1.00 38.12 101 ARG A C 1
ATOM 796 O O . ARG A 1 101 ? -14.848 12.884 -0.614 1.00 38.12 101 ARG A O 1
ATOM 803 N N . ALA A 1 102 ? -14.118 11.422 -2.129 1.00 40.75 102 ALA A N 1
ATOM 804 C CA . ALA A 1 102 ? -15.167 10.432 -1.864 1.00 40.75 102 ALA A CA 1
ATOM 805 C C . ALA A 1 102 ? -14.798 9.594 -0.634 1.00 40.75 102 ALA A C 1
ATOM 807 O O . ALA A 1 102 ? -14.465 8.409 -0.698 1.00 40.75 102 ALA A O 1
ATOM 808 N N . HIS A 1 103 ? -14.932 10.246 0.514 1.00 47.22 103 HIS A N 1
ATOM 809 C CA . HIS A 1 103 ? -14.855 9.712 1.867 1.00 47.22 103 HIS A CA 1
ATOM 810 C C . HIS A 1 103 ? -15.642 8.410 2.099 1.00 47.22 103 HIS A C 1
ATOM 812 O O . HIS A 1 103 ? -15.290 7.627 2.979 1.00 47.22 103 HIS A O 1
ATOM 818 N N . GLY A 1 104 ? -16.661 8.121 1.282 1.00 47.22 104 GLY A N 1
ATOM 819 C CA . GLY A 1 104 ? -17.428 6.875 1.349 1.00 47.22 104 GLY A CA 1
ATOM 820 C C . GLY A 1 104 ? -16.676 5.632 0.855 1.00 47.22 104 GLY A C 1
ATOM 821 O O . GLY A 1 104 ? -16.887 4.545 1.393 1.00 47.22 104 GLY A O 1
ATOM 822 N N . ARG A 1 105 ? -15.762 5.770 -0.117 1.00 51.78 105 ARG A N 1
ATOM 823 C CA . ARG A 1 105 ? -15.160 4.611 -0.800 1.00 51.78 105 ARG A CA 1
ATOM 824 C C . ARG A 1 105 ? -13.947 4.029 -0.095 1.00 51.78 105 ARG A C 1
ATOM 826 O O . ARG A 1 105 ? -13.646 2.867 -0.305 1.00 51.78 105 ARG A O 1
ATOM 833 N N . LEU A 1 106 ? -13.280 4.776 0.788 1.00 55.91 106 LEU A N 1
ATOM 834 C CA . LEU A 1 106 ? -12.229 4.210 1.645 1.00 55.91 106 LEU A CA 1
ATOM 835 C C . LEU A 1 106 ? -12.822 3.269 2.701 1.00 55.91 106 LEU A C 1
ATOM 837 O O . LEU A 1 106 ? -12.299 2.182 2.934 1.00 55.91 106 LEU A O 1
ATOM 841 N N . LYS A 1 107 ? -13.948 3.673 3.302 1.00 55.44 107 LYS A N 1
ATOM 842 C CA . LYS A 1 107 ? -14.731 2.807 4.186 1.00 55.44 107 LYS A CA 1
ATOM 843 C C . LYS A 1 107 ? -15.158 1.550 3.440 1.00 55.44 107 LYS A C 1
ATOM 845 O O . LYS A 1 107 ? -15.055 0.456 3.974 1.00 55.44 107 LYS A O 1
ATOM 850 N N . GLU A 1 108 ? -15.602 1.714 2.198 1.00 56.41 108 GLU A N 1
ATOM 851 C CA . GLU A 1 108 ? -15.977 0.599 1.347 1.00 56.41 108 GLU A CA 1
ATOM 852 C C . GLU A 1 108 ? -14.782 -0.254 0.907 1.00 56.41 108 GLU A C 1
ATOM 854 O O . GLU A 1 108 ? -14.891 -1.463 0.928 1.00 56.41 108 GLU A O 1
ATOM 859 N N . PHE A 1 109 ? -13.618 0.319 0.614 1.00 63.28 109 PHE A N 1
ATOM 860 C CA . PHE A 1 109 ? -12.389 -0.407 0.289 1.00 63.28 109 PHE A CA 1
ATOM 861 C C . PHE A 1 109 ? -11.922 -1.271 1.464 1.00 63.28 109 PHE A C 1
ATOM 863 O O . PHE A 1 109 ? -11.703 -2.468 1.293 1.00 63.28 109 PHE A O 1
ATOM 870 N N . LEU A 1 110 ? -11.840 -0.689 2.666 1.00 62.88 110 LEU A N 1
ATOM 871 C CA . LEU A 1 110 ? -11.465 -1.411 3.885 1.00 62.88 110 LEU A CA 1
ATOM 872 C C . LEU A 1 110 ? -12.515 -2.469 4.271 1.00 62.88 110 LEU A C 1
ATOM 874 O O . LEU A 1 110 ? -12.153 -3.530 4.761 1.00 62.88 110 LEU A O 1
ATOM 878 N N . ARG A 1 111 ? -13.807 -2.219 4.004 1.00 59.28 111 ARG A N 1
ATOM 879 C CA . ARG A 1 111 ? -14.919 -3.140 4.315 1.00 59.28 111 ARG A CA 1
ATOM 880 C C . ARG A 1 111 ? -15.144 -4.233 3.257 1.00 59.28 111 ARG A C 1
ATOM 882 O O . ARG A 1 111 ? -15.522 -5.351 3.599 1.00 59.28 111 ARG A O 1
ATOM 889 N N . ASN A 1 112 ? -14.975 -3.912 1.976 1.00 53.41 112 ASN A N 1
ATOM 890 C CA . ASN A 1 112 ? -15.332 -4.760 0.833 1.00 53.41 112 ASN A CA 1
ATOM 891 C C . ASN A 1 112 ? -14.136 -5.528 0.265 1.00 53.41 112 ASN A C 1
ATOM 893 O O . ASN A 1 112 ? -14.361 -6.486 -0.475 1.00 53.41 112 ASN A O 1
ATOM 897 N N . LYS A 1 113 ? -12.887 -5.207 0.640 1.00 58.03 113 LYS A N 1
ATOM 898 C CA . LYS A 1 113 ? -11.755 -6.134 0.477 1.00 58.03 113 LYS A CA 1
ATOM 899 C C . LYS A 1 113 ? -11.900 -7.292 1.473 1.00 58.03 113 LYS A C 1
ATOM 901 O O . LYS A 1 113 ? -11.096 -7.498 2.375 1.00 58.03 113 LYS A O 1
ATOM 906 N N . LYS A 1 114 ? -12.953 -8.091 1.279 1.00 47.03 114 LYS A N 1
ATOM 907 C CA . LYS A 1 114 ? -13.070 -9.445 1.808 1.00 47.03 114 LYS A CA 1
ATOM 908 C C . LYS A 1 114 ? -11.969 -10.278 1.145 1.00 47.03 114 LYS A C 1
ATOM 910 O O . LYS A 1 114 ? -12.160 -10.770 0.043 1.00 47.03 114 LYS A O 1
ATOM 915 N N . GLY A 1 115 ? -10.825 -10.425 1.805 1.00 47.03 115 GLY A N 1
ATOM 916 C CA . GLY A 1 115 ? -9.913 -11.536 1.532 1.00 47.03 115 GLY A CA 1
ATOM 917 C C . GLY A 1 115 ? -9.156 -11.498 0.205 1.00 47.03 115 GLY A C 1
ATOM 918 O O . GLY A 1 115 ? -8.994 -12.544 -0.414 1.00 47.03 115 GLY A O 1
ATOM 919 N N . THR A 1 116 ? -8.633 -10.352 -0.234 1.00 53.50 116 THR A N 1
ATOM 920 C CA . THR A 1 116 ? -7.532 -10.422 -1.207 1.00 53.50 116 THR A CA 1
ATOM 921 C C . THR A 1 116 ? -6.238 -10.606 -0.429 1.00 53.50 116 THR A C 1
ATOM 923 O O . THR A 1 116 ? -5.652 -9.623 0.029 1.00 53.50 116 THR A O 1
ATOM 926 N N . GLY A 1 117 ? -5.770 -11.851 -0.314 1.00 57.62 117 GLY A N 1
ATOM 927 C CA . GLY A 1 117 ? -4.434 -12.168 0.202 1.00 57.62 117 GLY A CA 1
ATOM 928 C C . GLY A 1 117 ? -3.300 -11.464 -0.565 1.00 57.62 117 GLY A C 1
ATOM 929 O O . GLY A 1 117 ? -2.148 -11.552 -0.180 1.00 57.62 117 GLY A O 1
ATOM 930 N N . CYS A 1 118 ? -3.590 -10.729 -1.634 1.00 61.59 118 CYS A N 1
ATOM 931 C CA . CYS A 1 118 ? -2.605 -9.994 -2.415 1.00 61.59 118 CYS A CA 1
ATOM 932 C C . CYS A 1 118 ? -2.245 -8.611 -1.837 1.00 61.59 118 CYS A C 1
ATOM 934 O O . CYS A 1 118 ? -1.267 -8.007 -2.280 1.00 61.59 118 CYS A O 1
ATOM 936 N N . VAL A 1 119 ? -3.014 -8.060 -0.886 1.00 70.31 119 VAL A N 1
ATOM 937 C CA . VAL A 1 119 ? -2.726 -6.715 -0.350 1.00 70.31 119 VAL A CA 1
ATOM 938 C C . VAL A 1 119 ? -1.584 -6.794 0.657 1.00 70.31 119 VAL A C 1
ATOM 940 O O . VAL A 1 119 ? -1.765 -7.272 1.769 1.00 70.31 119 VAL A O 1
ATOM 943 N N . ARG A 1 120 ? -0.415 -6.272 0.266 1.00 74.62 120 ARG A N 1
ATOM 944 C CA . ARG A 1 120 ? 0.789 -6.237 1.115 1.00 74.62 120 ARG A CA 1
ATOM 945 C C . ARG A 1 120 ? 1.046 -4.886 1.772 1.00 74.62 120 ARG A C 1
ATOM 947 O O . ARG A 1 120 ? 1.848 -4.818 2.695 1.00 74.62 120 ARG A O 1
ATOM 954 N N . GLY A 1 121 ? 0.402 -3.808 1.321 1.00 75.75 121 GLY A N 1
ATOM 955 C CA . GLY A 1 121 ? 0.642 -2.476 1.873 1.00 75.75 121 GLY A CA 1
ATOM 956 C C . GLY A 1 121 ? -0.534 -1.512 1.744 1.00 75.75 121 GLY A C 1
ATOM 957 O O . GLY A 1 121 ? -1.185 -1.461 0.702 1.00 75.75 121 GLY A O 1
ATOM 958 N N . ILE A 1 122 ? -0.772 -0.713 2.785 1.00 77.69 122 ILE A N 1
ATOM 959 C CA . ILE A 1 122 ? -1.786 0.343 2.851 1.00 77.69 122 ILE A CA 1
ATOM 960 C C . ILE A 1 122 ? -1.108 1.629 3.330 1.00 77.69 122 ILE A C 1
ATOM 962 O O . ILE A 1 122 ? -0.598 1.694 4.443 1.00 77.69 122 ILE A O 1
ATOM 966 N N . PHE A 1 123 ? -1.131 2.673 2.499 1.00 75.38 123 PHE A N 1
ATOM 967 C CA . PHE A 1 123 ? -0.541 3.979 2.808 1.00 75.38 123 PHE A CA 1
ATOM 968 C C . PHE A 1 123 ? -1.559 5.089 2.559 1.00 75.38 123 PHE A C 1
ATOM 970 O O . PHE A 1 123 ? -1.885 5.396 1.410 1.00 75.38 123 PHE A O 1
ATOM 977 N N . LEU A 1 124 ? -2.052 5.723 3.621 1.00 72.31 124 LEU A N 1
ATOM 978 C CA . LEU A 1 124 ? -3.096 6.737 3.538 1.00 72.31 124 LEU A CA 1
ATOM 979 C C . LEU A 1 124 ? -2.682 8.050 4.209 1.00 72.31 124 LEU A C 1
ATOM 981 O O . LEU A 1 124 ? -2.243 8.080 5.357 1.00 72.31 124 LEU A O 1
ATOM 985 N N . ASN A 1 125 ? -2.877 9.150 3.478 1.00 71.19 125 ASN A N 1
ATOM 986 C CA . ASN A 1 125 ? -2.928 10.492 4.061 1.00 71.19 125 ASN A CA 1
ATOM 987 C C . ASN A 1 125 ? -4.348 10.759 4.578 1.00 71.19 125 ASN A C 1
ATOM 989 O O . ASN A 1 125 ? -5.292 10.714 3.788 1.00 71.19 125 ASN A O 1
ATOM 993 N N . MET A 1 126 ? -4.465 11.067 5.864 1.00 72.56 126 MET A N 1
ATOM 994 C CA . MET A 1 126 ? -5.702 11.290 6.604 1.00 72.56 126 MET A CA 1
ATOM 995 C C . MET A 1 126 ? -6.109 12.771 6.684 1.00 72.56 126 MET A C 1
ATOM 997 O O . MET A 1 126 ? -7.187 13.081 7.190 1.00 72.56 126 MET A O 1
ATOM 1001 N N . SER A 1 127 ? -5.307 13.716 6.173 1.00 71.25 127 SER A N 1
ATOM 1002 C CA . SER A 1 127 ? -5.593 15.161 6.263 1.00 71.25 127 SER A CA 1
ATOM 1003 C C . SER A 1 127 ? -6.926 15.556 5.645 1.00 71.25 127 SER A C 1
ATOM 1005 O O . SER A 1 127 ? -7.692 16.274 6.277 1.00 71.25 127 SER A O 1
ATOM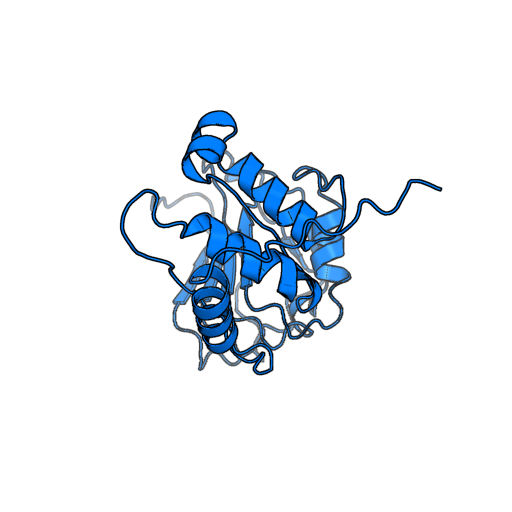 1007 N N . ASN A 1 128 ? -7.250 15.004 4.479 1.00 64.00 128 ASN A N 1
ATOM 1008 C CA . ASN A 1 128 ? -8.498 15.276 3.769 1.00 64.00 128 ASN A CA 1
ATOM 1009 C C . ASN A 1 128 ? -9.429 14.064 3.810 1.00 64.00 128 ASN A C 1
ATOM 1011 O O . ASN A 1 128 ? -10.035 13.765 2.797 1.00 64.00 128 ASN A O 1
ATOM 1015 N N . VAL A 1 129 ? -9.442 13.311 4.915 1.00 66.50 129 VAL A N 1
ATOM 1016 C CA . VAL A 1 129 ? -10.350 12.172 5.124 1.00 66.50 129 VAL A CA 1
ATOM 1017 C C . VAL A 1 129 ? -11.401 12.559 6.179 1.00 66.50 129 VAL A C 1
ATOM 1019 O O . VAL A 1 129 ? -11.057 13.195 7.167 1.00 66.50 129 VAL A O 1
ATOM 1022 N N . GLU A 1 130 ? -12.680 12.247 6.001 1.00 70.06 130 GLU A N 1
ATOM 1023 C CA . GLU A 1 130 ? -13.721 12.422 7.024 1.00 70.06 130 GLU A CA 1
ATOM 1024 C C . GLU A 1 130 ? -13.628 11.318 8.090 1.00 70.06 130 GLU A C 1
ATOM 1026 O O . GLU A 1 130 ? -12.801 10.414 8.002 1.00 70.06 130 GLU A O 1
ATOM 1031 N N . ARG A 1 131 ? -14.467 11.375 9.130 1.00 73.88 131 ARG A N 1
ATOM 1032 C CA . ARG A 1 131 ? -14.503 10.319 10.150 1.00 73.88 131 ARG A CA 1
ATOM 1033 C C . ARG A 1 131 ? -15.039 9.009 9.558 1.00 73.88 131 ARG A C 1
ATOM 1035 O O . ARG A 1 131 ? -16.140 8.958 9.018 1.00 73.88 131 ARG A O 1
ATOM 1042 N N . ILE A 1 132 ? -14.276 7.938 9.721 1.00 74.00 132 ILE A N 1
ATOM 1043 C CA . ILE A 1 132 ? -14.559 6.579 9.276 1.00 74.00 132 ILE A CA 1
ATOM 1044 C C . ILE A 1 132 ? -14.806 5.714 10.505 1.00 74.00 132 ILE A C 1
ATOM 1046 O O . ILE A 1 132 ? -14.000 5.687 11.432 1.00 74.00 132 ILE A O 1
ATOM 1050 N N . LYS A 1 133 ? -15.914 4.972 10.472 1.00 75.31 133 LYS A N 1
ATOM 1051 C CA . LYS A 1 133 ? -16.196 3.894 11.422 1.00 75.31 133 LYS A CA 1
ATOM 1052 C C . LYS A 1 133 ? -15.815 2.558 10.794 1.00 75.31 133 LYS A C 1
ATOM 1054 O O . LYS A 1 133 ? -16.364 2.233 9.735 1.00 75.31 133 LYS A O 1
ATOM 1059 N N . LEU A 1 134 ? -14.899 1.831 11.422 1.00 76.25 134 LEU A N 1
ATOM 1060 C CA . LEU A 1 134 ? -14.439 0.503 11.017 1.00 76.25 134 LEU A CA 1
ATOM 1061 C C . LEU A 1 134 ? -14.892 -0.546 12.035 1.00 76.25 134 LEU A C 1
ATOM 1063 O O . LEU A 1 134 ? -15.144 -0.219 13.195 1.00 76.25 134 LEU A O 1
ATOM 1067 N N . SER A 1 135 ? -15.021 -1.791 11.582 1.00 78.12 135 SER A N 1
ATOM 1068 C CA . SER A 1 135 ? -15.202 -2.923 12.484 1.00 78.12 135 SER A CA 1
ATOM 1069 C C . SER A 1 135 ? -13.857 -3.306 13.125 1.00 78.12 135 SER A C 1
ATOM 1071 O O . SER A 1 135 ? -12.812 -3.102 12.497 1.00 78.12 135 SER A O 1
ATOM 1073 N N . PRO A 1 136 ? -13.868 -3.845 14.353 1.00 80.88 136 PRO A N 1
ATOM 1074 C CA . PRO A 1 136 ? -12.680 -4.370 15.032 1.00 80.88 136 PRO A CA 1
ATOM 1075 C C . PRO A 1 136 ? -11.871 -5.387 14.219 1.00 80.88 136 PRO A C 1
ATOM 1077 O O . PRO A 1 136 ? -10.647 -5.419 14.280 1.00 80.88 136 PRO A O 1
ATOM 1080 N N . ASP A 1 137 ? -12.548 -6.170 13.384 1.00 81.00 137 ASP A N 1
ATOM 1081 C CA . ASP A 1 137 ? -11.972 -7.245 12.578 1.00 81.00 137 ASP A CA 1
ATOM 1082 C C . ASP A 1 137 ? -11.481 -6.789 11.189 1.00 81.00 137 ASP A C 1
ATOM 1084 O O . ASP A 1 137 ? -11.168 -7.622 10.334 1.00 81.00 137 ASP A O 1
ATOM 1088 N N . VAL A 1 138 ? -11.416 -5.475 10.923 1.00 78.12 138 VAL A N 1
ATOM 1089 C CA . VAL A 1 138 ? -11.182 -4.926 9.573 1.00 78.12 138 VAL A CA 1
ATOM 1090 C C . VAL A 1 138 ? -9.924 -5.479 8.894 1.00 78.12 138 VAL A C 1
ATOM 1092 O O . VAL A 1 138 ? -9.922 -5.670 7.678 1.00 78.12 138 VAL A O 1
ATOM 1095 N N . PHE A 1 139 ? -8.868 -5.782 9.654 1.00 82.06 139 PHE A N 1
ATOM 1096 C CA . PHE A 1 139 ? -7.618 -6.312 9.106 1.00 82.06 139 PHE A CA 1
ATOM 1097 C C . PHE A 1 139 ? -7.520 -7.842 9.130 1.00 82.06 139 PHE A C 1
ATOM 1099 O O . PHE A 1 139 ? -6.628 -8.388 8.486 1.00 82.06 139 PHE A O 1
ATOM 1106 N N . MET A 1 140 ? -8.459 -8.551 9.765 1.00 80.25 140 MET A N 1
ATOM 1107 C CA . MET A 1 140 ? -8.412 -10.012 9.938 1.00 80.25 140 MET A CA 1
ATOM 1108 C C . MET A 1 140 ? -8.322 -10.772 8.605 1.00 80.25 140 MET A C 1
ATOM 1110 O O . MET A 1 140 ? -7.715 -11.833 8.514 1.00 80.25 140 MET A O 1
ATOM 1114 N N . LYS A 1 141 ? -8.899 -10.224 7.527 1.00 73.44 141 LYS A N 1
ATOM 1115 C CA . LYS A 1 141 ? -8.873 -10.844 6.187 1.00 73.44 141 LYS A CA 1
ATOM 1116 C C . LYS A 1 141 ? -7.690 -10.410 5.314 1.00 73.44 141 LYS A C 1
ATOM 1118 O O . LYS A 1 141 ? -7.626 -10.816 4.155 1.00 73.44 141 LYS A O 1
ATOM 1123 N N . MET A 1 142 ? -6.784 -9.578 5.827 1.00 78.44 142 MET A N 1
ATOM 1124 C CA . MET A 1 142 ? -5.618 -9.050 5.109 1.00 78.44 142 MET A CA 1
ATOM 1125 C C . MET A 1 142 ? -4.324 -9.704 5.614 1.00 78.44 142 MET A C 1
ATOM 1127 O O . MET A 1 142 ? -3.372 -9.014 5.954 1.00 78.44 142 MET A O 1
ATOM 1131 N N . SER A 1 143 ? -4.287 -11.038 5.673 1.00 80.88 143 SER A N 1
ATOM 1132 C CA . SER A 1 143 ? -3.218 -11.801 6.342 1.00 80.88 143 SER A CA 1
ATOM 1133 C C . SER A 1 143 ? -1.803 -11.558 5.797 1.00 80.88 143 SER A C 1
ATOM 1135 O O . SER A 1 143 ? -0.848 -11.667 6.548 1.00 80.88 143 SER A O 1
ATOM 1137 N N . ASN A 1 144 ? -1.656 -11.183 4.521 1.00 79.31 144 ASN A N 1
ATOM 1138 C CA . ASN A 1 144 ? -0.353 -10.900 3.895 1.00 79.31 144 ASN A CA 1
ATOM 1139 C C . ASN A 1 144 ? 0.054 -9.410 3.964 1.00 79.31 144 ASN A C 1
ATOM 1141 O O . ASN A 1 144 ? 0.955 -8.970 3.236 1.00 79.31 144 ASN A O 1
ATOM 1145 N N . LEU A 1 145 ? -0.655 -8.595 4.756 1.00 81.94 145 LEU A N 1
ATOM 1146 C CA . LEU A 1 145 ? -0.381 -7.168 4.895 1.00 81.94 145 LEU A CA 1
ATOM 1147 C C . LEU A 1 145 ? 0.919 -6.961 5.679 1.00 81.94 145 LEU A C 1
ATOM 1149 O O . LEU A 1 145 ? 1.005 -7.310 6.846 1.00 81.94 145 LEU A O 1
ATOM 1153 N N . LYS A 1 146 ? 1.904 -6.326 5.038 1.00 84.69 146 LYS A N 1
ATOM 1154 C CA . LYS A 1 146 ? 3.238 -6.067 5.602 1.00 84.69 146 LYS A CA 1
ATOM 1155 C C . LYS A 1 146 ? 3.477 -4.615 5.979 1.00 84.69 146 LYS A C 1
ATOM 1157 O O . LYS A 1 146 ? 4.289 -4.334 6.853 1.00 84.69 146 LYS A O 1
ATOM 1162 N N . PHE A 1 147 ? 2.805 -3.687 5.304 1.00 80.81 147 PHE A N 1
ATOM 1163 C CA . PHE A 1 147 ? 3.030 -2.256 5.484 1.00 80.81 147 PHE A CA 1
ATOM 1164 C C . PHE A 1 147 ? 1.715 -1.533 5.759 1.00 80.81 147 PHE A C 1
ATOM 1166 O O . PHE A 1 147 ? 0.824 -1.525 4.913 1.00 80.81 147 PHE A O 1
ATOM 1173 N N . LEU A 1 148 ? 1.600 -0.867 6.901 1.00 83.94 148 LEU A N 1
ATOM 1174 C CA . LEU A 1 148 ? 0.440 -0.052 7.243 1.00 83.94 148 LEU A CA 1
ATOM 1175 C C . LEU A 1 148 ? 0.897 1.343 7.669 1.00 83.94 148 LEU A C 1
ATOM 1177 O O . LEU A 1 148 ? 1.632 1.498 8.639 1.00 83.94 148 LEU A O 1
ATOM 1181 N N . LYS A 1 149 ? 0.477 2.370 6.925 1.00 82.81 149 LYS A N 1
ATOM 1182 C CA . LYS A 1 149 ? 0.813 3.770 7.199 1.00 82.81 149 LYS A CA 1
ATOM 1183 C C . LYS A 1 149 ? -0.404 4.682 7.131 1.00 82.81 149 LYS A C 1
ATOM 1185 O O . LYS A 1 149 ? -0.922 4.935 6.043 1.00 82.81 149 LYS A O 1
ATOM 1190 N N . PHE A 1 150 ? -0.767 5.291 8.251 1.00 80.31 150 PHE A N 1
ATOM 1191 C CA . PHE A 1 150 ? -1.693 6.419 8.325 1.00 80.31 150 PHE A CA 1
ATOM 1192 C C . PHE A 1 150 ? -0.938 7.666 8.786 1.00 80.31 150 PHE A C 1
ATOM 1194 O O . PHE A 1 150 ? -0.317 7.661 9.844 1.00 80.31 150 PHE A O 1
ATOM 1201 N N . HIS A 1 151 ? -0.974 8.736 7.992 1.00 75.00 151 HIS A N 1
ATOM 1202 C CA . HIS A 1 151 ? -0.245 9.980 8.276 1.00 75.00 151 HIS A CA 1
ATOM 1203 C C . HIS A 1 151 ? -1.067 11.216 7.896 1.00 75.00 151 HIS A C 1
ATOM 1205 O O . HIS A 1 151 ? -2.018 11.110 7.126 1.00 75.00 151 HIS A O 1
ATOM 1211 N N . TYR A 1 152 ? -0.691 12.396 8.386 1.00 73.56 152 TYR A N 1
ATOM 1212 C CA . TYR A 1 152 ? -1.320 13.682 8.060 1.00 73.56 152 TYR A CA 1
ATOM 1213 C C . TYR A 1 152 ? -0.282 14.628 7.437 1.00 73.56 152 TYR A C 1
ATOM 1215 O O . TYR A 1 152 ? 0.864 14.663 7.871 1.00 73.56 152 TYR A O 1
ATOM 1223 N N . SER A 1 153 ? -0.658 15.405 6.416 1.00 63.50 153 SER A N 1
ATOM 1224 C CA . SER 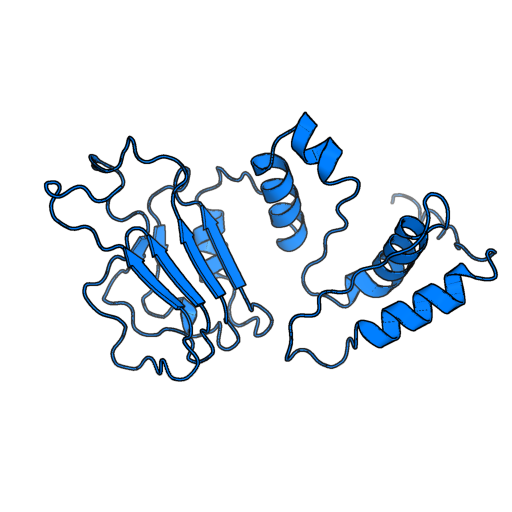A 1 153 ? 0.254 16.322 5.714 1.00 63.50 153 SER A CA 1
ATOM 1225 C C . SER A 1 153 ? 0.376 17.725 6.318 1.00 63.50 153 SER A C 1
ATOM 1227 O O . SER A 1 153 ? 1.329 18.418 5.983 1.00 63.50 153 SER A O 1
ATOM 1229 N N . HIS A 1 154 ? -0.535 18.165 7.197 1.00 62.00 154 HIS A N 1
ATOM 1230 C CA . HIS A 1 154 ? -0.464 19.500 7.812 1.00 62.00 154 HIS A CA 1
ATOM 1231 C C . HIS A 1 154 ? -0.864 19.486 9.293 1.00 62.00 154 HIS A C 1
ATOM 1233 O O . HIS A 1 154 ? -1.951 19.044 9.658 1.00 62.00 154 HIS A O 1
ATOM 1239 N N . CYS A 1 155 ? 0.040 20.003 10.128 1.00 53.56 155 CYS A N 1
ATOM 1240 C CA . CYS A 1 155 ? 0.009 19.977 11.593 1.00 53.56 155 CYS A CA 1
ATOM 1241 C C . CYS A 1 155 ? -0.820 21.121 12.234 1.00 53.56 155 CYS A C 1
ATOM 1243 O O . CYS A 1 155 ? -0.924 21.204 13.450 1.00 53.56 155 CYS A O 1
ATOM 1245 N N . SER A 1 156 ? -1.457 22.014 11.466 1.00 51.22 156 SER A N 1
ATOM 1246 C CA . SER A 1 156 ? -2.134 23.202 12.034 1.00 51.22 156 SER A CA 1
ATOM 1247 C C . SER A 1 156 ? -3.579 22.977 12.512 1.00 51.22 156 SER A C 1
ATOM 1249 O O . SER A 1 156 ? -4.159 23.866 13.125 1.00 51.22 156 SER A O 1
ATOM 1251 N N . GLN A 1 157 ? -4.164 21.798 12.269 1.00 50.41 157 GLN A N 1
ATOM 1252 C CA . GLN A 1 157 ? -5.531 21.421 12.682 1.00 50.41 157 GLN A CA 1
ATOM 1253 C C . GLN A 1 157 ? -5.543 20.257 13.687 1.00 50.41 157 GLN A C 1
ATOM 1255 O O . GLN A 1 157 ? -6.483 19.458 13.729 1.00 50.41 157 GLN A O 1
ATOM 1260 N N . TRP A 1 158 ? -4.479 20.127 14.481 1.00 49.19 158 TRP A N 1
ATOM 1261 C CA . TRP A 1 158 ? -4.308 19.055 15.471 1.00 49.19 158 TRP A CA 1
ATOM 1262 C C . TRP A 1 158 ? -5.440 19.015 16.525 1.00 49.19 158 TRP A C 1
ATOM 1264 O O . TRP A 1 158 ? -5.663 17.996 17.175 1.00 49.19 158 TRP A O 1
ATOM 1274 N N . CYS A 1 159 ? -6.200 20.104 16.671 1.00 51.72 159 CYS A N 1
ATOM 1275 C CA . CYS A 1 159 ? -7.192 20.273 17.731 1.00 51.72 159 CYS A CA 1
ATOM 1276 C C . CYS A 1 159 ? -8.564 19.628 17.429 1.00 51.72 159 CYS A C 1
ATOM 1278 O O . CYS A 1 159 ? -9.165 19.086 18.353 1.00 51.72 159 CYS A O 1
ATOM 1280 N N . ASP A 1 160 ? -9.016 19.587 16.165 1.00 51.41 160 ASP A N 1
ATOM 1281 C CA . ASP A 1 160 ? -10.388 19.149 15.803 1.00 51.41 160 ASP A CA 1
ATOM 1282 C C . ASP A 1 160 ? -10.466 17.781 15.095 1.00 51.41 160 ASP A C 1
ATOM 1284 O O . ASP A 1 160 ? -11.528 17.156 15.017 1.00 51.41 160 ASP A O 1
ATOM 1288 N N . ASN A 1 161 ? -9.331 17.271 14.607 1.00 52.59 161 ASN A N 1
ATOM 1289 C CA . ASN A 1 161 ? -9.246 16.034 13.817 1.00 52.59 161 ASN A CA 1
ATOM 1290 C C . ASN A 1 161 ? -8.991 14.769 14.651 1.00 52.59 161 ASN A C 1
ATOM 1292 O O . ASN A 1 161 ? -8.638 13.722 14.102 1.00 52.59 161 ASN A O 1
ATOM 1296 N N . LYS A 1 162 ? -9.171 14.848 15.971 1.00 57.47 162 LYS A N 1
ATOM 1297 C CA . LYS A 1 162 ? -8.996 13.710 16.872 1.00 57.47 162 LYS A CA 1
ATOM 1298 C C . LYS A 1 162 ? -9.957 12.588 16.445 1.00 57.47 162 LYS A C 1
ATOM 1300 O O . LYS A 1 162 ? -11.175 12.783 16.431 1.00 57.47 162 LYS A O 1
ATOM 1305 N N . HIS A 1 163 ? -9.403 11.429 16.085 1.00 63.50 163 HIS A N 1
ATOM 1306 C CA . HIS A 1 163 ? -10.133 10.191 15.770 1.00 63.50 163 HIS A CA 1
ATOM 1307 C C . HIS A 1 163 ? -10.902 10.196 14.436 1.00 63.50 163 HIS A C 1
ATOM 1309 O O . HIS A 1 163 ? -12.121 10.010 14.393 1.00 63.50 163 HIS A O 1
ATOM 1315 N N . LYS A 1 164 ? -10.190 10.379 13.313 1.00 70.75 164 LYS A N 1
ATOM 1316 C CA . LYS A 1 164 ? -10.765 10.104 11.982 1.00 70.75 164 LYS A CA 1
ATOM 1317 C C . LYS A 1 164 ? -11.019 8.626 11.731 1.00 70.75 164 LYS A C 1
ATOM 1319 O O . LYS A 1 164 ? -11.871 8.319 10.915 1.00 70.75 164 LYS A O 1
ATOM 1324 N N . ILE A 1 165 ? -10.324 7.725 12.414 1.00 75.00 165 ILE A N 1
ATOM 1325 C CA . ILE A 1 165 ? -10.681 6.308 12.432 1.00 75.00 165 ILE A CA 1
ATOM 1326 C C . ILE A 1 165 ? -11.233 6.012 13.818 1.00 75.00 165 ILE A C 1
ATOM 1328 O O . ILE A 1 165 ? -10.588 6.309 14.820 1.00 75.00 165 ILE A O 1
ATOM 1332 N N . GLN A 1 166 ? -12.448 5.485 13.847 1.00 74.56 166 GLN A N 1
ATOM 1333 C CA . GLN A 1 166 ? -13.127 5.025 15.047 1.00 74.56 166 GLN A CA 1
ATOM 1334 C C . GLN A 1 166 ? -13.499 3.569 14.839 1.00 74.56 166 GLN A C 1
ATOM 1336 O O . GLN A 1 166 ? -14.035 3.207 13.788 1.00 74.56 166 GLN A O 1
ATOM 1341 N N . PHE A 1 167 ? -13.244 2.753 15.844 1.00 72.94 167 PHE A N 1
ATOM 1342 C CA . PHE A 1 167 ? -13.752 1.396 15.893 1.00 72.94 167 PHE A CA 1
ATOM 1343 C C . PHE A 1 167 ? -15.051 1.383 16.698 1.00 72.94 167 PHE A C 1
ATOM 1345 O O . PHE A 1 167 ? -15.269 2.253 17.545 1.00 72.94 167 PHE A O 1
ATOM 1352 N N . SER A 1 168 ? -15.969 0.473 16.365 1.00 72.12 168 SER A N 1
ATOM 1353 C CA . SER A 1 168 ? -17.186 0.299 17.170 1.00 72.12 168 SER A CA 1
ATOM 1354 C C . SER A 1 168 ? -16.881 -0.249 18.564 1.00 72.12 168 SER A C 1
ATOM 1356 O O . SER A 1 168 ? -17.632 0.038 19.489 1.00 72.12 168 SER A O 1
ATOM 1358 N N . GLU A 1 169 ? -15.786 -0.997 18.686 1.00 74.38 169 GLU A N 1
ATOM 1359 C CA . GLU A 1 169 ? -15.235 -1.587 19.911 1.00 74.38 169 GLU A CA 1
ATOM 1360 C C . GLU A 1 169 ? -13.698 -1.476 19.850 1.00 74.38 169 GLU A C 1
ATOM 1362 O O . GLU A 1 169 ? -13.180 -0.754 18.997 1.00 74.38 169 GLU A O 1
ATOM 1367 N N . GLU A 1 170 ? -12.957 -2.131 20.741 1.00 76.12 170 GLU A N 1
ATOM 1368 C CA . GLU A 1 170 ? -11.492 -2.188 20.634 1.00 76.12 170 GLU A CA 1
ATOM 1369 C C . GLU A 1 170 ? -11.070 -2.917 19.349 1.00 76.12 170 GLU A C 1
ATOM 1371 O O . GLU A 1 170 ? -11.829 -3.704 18.800 1.00 76.12 170 GLU A O 1
ATOM 1376 N N . LEU A 1 171 ? -9.897 -2.591 18.800 1.00 80.44 171 LEU A N 1
ATOM 1377 C CA . LEU A 1 171 ? -9.395 -3.268 17.604 1.00 80.44 171 LEU A CA 1
ATOM 1378 C C . LEU A 1 171 ? -8.972 -4.698 17.974 1.00 80.44 171 LEU A C 1
ATOM 1380 O O . LEU A 1 171 ? -8.091 -4.862 18.813 1.00 80.44 171 LEU A O 1
ATOM 1384 N N . ASP A 1 172 ? -9.545 -5.701 17.306 1.00 79.06 172 ASP A N 1
ATOM 1385 C CA . ASP A 1 172 ? -9.354 -7.110 17.677 1.00 79.06 172 ASP A CA 1
ATOM 1386 C C . ASP A 1 172 ? -8.016 -7.675 17.196 1.00 79.06 172 ASP A C 1
ATOM 1388 O O . ASP A 1 172 ? -7.368 -8.445 17.900 1.00 79.06 172 ASP A O 1
ATOM 1392 N N . HIS A 1 173 ? -7.605 -7.333 15.970 1.00 81.81 173 HIS A N 1
ATOM 1393 C CA . HIS A 1 173 ? -6.493 -8.024 15.323 1.00 81.81 173 HIS A CA 1
ATOM 1394 C C . HIS A 1 173 ? -5.727 -7.145 14.331 1.00 81.81 173 HIS A C 1
ATOM 1396 O O . HIS A 1 173 ? -6.304 -6.399 13.530 1.00 81.81 173 HIS A O 1
ATOM 1402 N N . PHE A 1 174 ? -4.407 -7.312 14.347 1.00 88.75 174 PHE A N 1
ATOM 1403 C CA . PHE A 1 174 ? -3.495 -6.880 13.297 1.00 88.75 174 PHE A CA 1
ATOM 1404 C C . PHE A 1 174 ? -2.889 -8.103 12.604 1.00 88.75 174 PHE A C 1
ATOM 1406 O O . PHE A 1 174 ? -2.624 -9.079 13.291 1.00 88.75 174 PHE A O 1
ATOM 1413 N N . PRO A 1 175 ? -2.624 -8.060 11.286 1.00 87.94 175 PRO A N 1
ATOM 1414 C CA . PRO A 1 175 ? -1.998 -9.176 10.586 1.00 87.94 175 PRO A CA 1
ATOM 1415 C C . PRO A 1 175 ? -0.579 -9.424 11.098 1.00 87.94 175 PRO A C 1
ATOM 1417 O O . PRO A 1 175 ? 0.239 -8.506 11.074 1.00 87.94 175 PRO A O 1
ATOM 1420 N N . ASP A 1 176 ? -0.280 -10.662 11.486 1.00 90.12 176 ASP A N 1
ATOM 1421 C CA . ASP A 1 176 ? 1.022 -11.047 12.056 1.00 90.12 176 ASP A CA 1
ATOM 1422 C C . ASP A 1 176 ? 2.202 -10.856 11.080 1.00 90.12 176 ASP A C 1
ATOM 1424 O O . ASP A 1 176 ? 3.339 -10.690 11.503 1.00 90.12 176 ASP A O 1
ATOM 1428 N N . GLU A 1 177 ? 1.949 -10.795 9.764 1.00 88.62 177 GLU A N 1
ATOM 1429 C CA . GLU A 1 177 ? 2.978 -10.486 8.754 1.00 88.62 177 GLU A CA 1
ATOM 1430 C C . GLU A 1 177 ? 3.364 -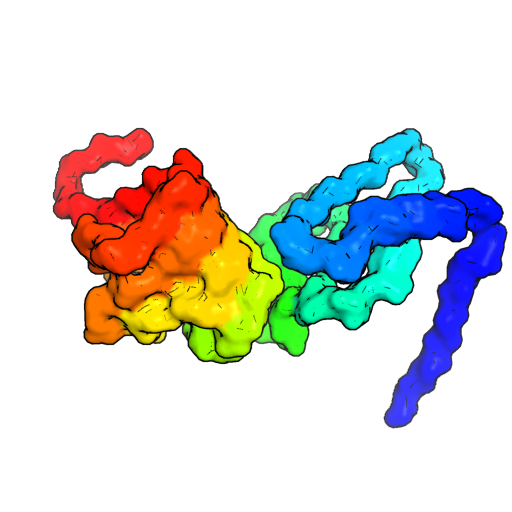8.992 8.679 1.00 88.62 177 GLU A C 1
ATOM 1432 O O . GLU A 1 177 ? 4.125 -8.591 7.784 1.00 88.62 177 GLU A O 1
ATOM 1437 N N . LEU A 1 178 ? 2.822 -8.139 9.558 1.00 89.06 178 LEU A N 1
ATOM 1438 C CA . LEU A 1 178 ? 3.143 -6.714 9.585 1.00 89.06 178 LEU A CA 1
ATOM 1439 C C . LEU A 1 178 ? 4.615 -6.487 9.935 1.00 89.06 178 LEU A C 1
ATOM 1441 O O . LEU A 1 178 ? 5.065 -6.737 11.044 1.00 89.06 178 LEU A O 1
ATOM 1445 N N . VAL A 1 179 ? 5.335 -5.887 8.989 1.00 89.31 179 VAL A N 1
ATOM 1446 C CA . VAL A 1 179 ? 6.743 -5.493 9.130 1.00 89.31 179 VAL A CA 1
ATOM 1447 C C . VAL A 1 179 ? 6.876 -4.012 9.489 1.00 89.31 179 VAL A C 1
ATOM 1449 O O . VAL A 1 179 ? 7.818 -3.608 10.168 1.00 89.31 179 VAL A O 1
ATOM 1452 N N . TYR A 1 180 ? 5.939 -3.182 9.029 1.00 84.75 180 TYR A N 1
ATOM 1453 C CA . TYR A 1 180 ? 5.947 -1.735 9.229 1.00 84.75 180 TYR A CA 1
ATOM 1454 C C . TYR A 1 180 ? 4.559 -1.248 9.634 1.00 84.75 180 TYR A C 1
ATOM 1456 O O . TYR A 1 180 ? 3.606 -1.373 8.855 1.00 84.75 180 TYR A O 1
ATOM 1464 N N . LEU A 1 181 ? 4.465 -0.620 10.803 1.00 88.69 181 LEU A N 1
ATOM 1465 C CA . LEU A 1 181 ? 3.244 -0.009 11.312 1.00 88.69 181 LEU A CA 1
ATOM 1466 C C . LEU A 1 181 ? 3.511 1.434 11.735 1.00 88.69 181 LEU A C 1
ATOM 1468 O O . LEU A 1 181 ? 4.108 1.697 12.773 1.00 88.69 181 LEU A O 1
ATOM 1472 N N . HIS A 1 182 ? 3.005 2.387 10.960 1.00 86.44 182 HIS A N 1
ATOM 1473 C CA . HIS A 1 182 ? 2.991 3.796 11.334 1.00 86.44 182 HIS A CA 1
ATOM 1474 C C . HIS A 1 182 ? 1.557 4.313 11.344 1.00 86.44 182 HIS A C 1
ATOM 1476 O O . HIS A 1 182 ? 0.921 4.449 10.301 1.00 86.44 182 HIS A O 1
ATOM 1482 N N . TRP A 1 183 ? 1.037 4.637 12.520 1.00 85.19 183 TRP A N 1
ATOM 1483 C CA . TRP A 1 183 ? -0.327 5.112 12.681 1.00 85.19 183 TRP A CA 1
ATOM 1484 C C . TRP A 1 183 ? -0.356 6.415 13.472 1.00 85.19 183 TRP A C 1
ATOM 1486 O O . TRP A 1 183 ? -0.322 6.435 14.701 1.00 85.19 183 TRP A O 1
ATOM 1496 N N . GLN A 1 184 ? -0.465 7.530 12.752 1.00 79.94 184 GLN A N 1
ATOM 1497 C CA . GLN A 1 184 ? -0.672 8.833 13.369 1.00 79.94 184 GLN A CA 1
ATOM 1498 C C . GLN A 1 184 ? -2.127 8.983 13.835 1.00 79.94 184 GLN A C 1
ATOM 1500 O O . GLN A 1 184 ? -3.058 8.792 13.049 1.00 79.94 184 GLN A O 1
ATOM 1505 N N . GLY A 1 185 ? -2.335 9.331 15.107 1.00 77.44 185 GLY A N 1
ATOM 1506 C CA . GLY A 1 185 ? -3.665 9.391 15.717 1.00 77.44 185 GLY A CA 1
ATOM 1507 C C . GLY A 1 185 ? -4.284 8.007 15.920 1.00 77.44 185 GLY A C 1
ATOM 1508 O O . GLY A 1 185 ? -5.474 7.832 15.653 1.00 77.44 185 GLY A O 1
ATOM 1509 N N . TYR A 1 186 ? -3.462 7.030 16.317 1.00 82.88 186 TYR A N 1
ATOM 1510 C CA . TYR A 1 186 ? -3.910 5.681 16.662 1.00 82.88 186 TYR A CA 1
ATOM 1511 C C . TYR A 1 186 ? -4.989 5.745 17.767 1.00 82.88 186 TYR A C 1
ATOM 1513 O O . TYR A 1 186 ? -4.795 6.476 18.740 1.00 82.88 186 TYR A O 1
ATOM 1521 N N . PRO A 1 187 ? -6.147 5.072 17.600 1.00 75.94 187 PRO A N 1
ATOM 1522 C CA . PRO A 1 187 ? -7.311 5.289 18.463 1.00 75.94 187 PRO A CA 1
ATOM 1523 C C . PRO A 1 187 ? -7.315 4.463 19.757 1.00 75.94 187 PRO A C 1
ATOM 1525 O O . PRO A 1 187 ? -8.153 4.729 20.614 1.00 75.94 187 PRO A O 1
ATOM 1528 N N . CYS A 1 188 ? -6.431 3.473 19.893 1.00 78.69 188 CYS A N 1
ATOM 1529 C CA . CYS A 1 188 ? -6.360 2.596 21.062 1.00 78.69 188 CYS A CA 1
ATOM 1530 C C . CYS A 1 188 ? -5.132 2.939 21.917 1.00 78.69 188 CYS A C 1
ATOM 1532 O O . CYS A 1 188 ? -4.127 3.429 21.404 1.00 78.69 188 CYS A O 1
ATOM 1534 N N . GLU A 1 189 ? -5.196 2.667 23.219 1.00 77.88 189 GLU A N 1
ATOM 1535 C CA . GLU A 1 189 ? -4.046 2.856 24.119 1.00 77.88 189 GLU A CA 1
ATOM 1536 C C . GLU A 1 189 ? -2.973 1.779 23.914 1.00 77.88 189 GLU A C 1
ATOM 1538 O O . GLU A 1 189 ? -1.783 2.042 24.075 1.00 77.88 189 GLU A O 1
ATOM 1543 N N . PHE A 1 190 ? -3.395 0.583 23.496 1.00 82.69 190 PHE A N 1
ATOM 1544 C CA . PHE A 1 190 ? -2.537 -0.580 23.302 1.00 82.69 190 PHE A CA 1
ATOM 1545 C C . PHE A 1 190 ? -2.738 -1.199 21.911 1.00 82.69 190 PHE A C 1
ATOM 1547 O O . PHE A 1 190 ? -3.729 -0.941 21.216 1.00 82.69 190 PHE A O 1
ATOM 1554 N N . LEU A 1 191 ? -1.763 -2.003 21.486 1.00 87.06 191 LEU A N 1
ATOM 1555 C CA . LEU A 1 191 ? -1.946 -2.927 20.367 1.00 87.06 191 LEU A CA 1
ATOM 1556 C C . LEU A 1 191 ? -2.913 -4.053 20.780 1.00 87.06 191 LEU A C 1
ATOM 1558 O O . LEU A 1 191 ? -2.998 -4.349 21.975 1.00 87.06 191 LEU A O 1
ATOM 1562 N N . PRO A 1 192 ? -3.618 -4.687 19.826 1.00 88.19 192 PRO A N 1
ATOM 1563 C CA . PRO A 1 192 ? -4.450 -5.849 20.111 1.00 88.19 192 PRO A CA 1
ATOM 1564 C C . PRO A 1 192 ? -3.637 -6.942 20.806 1.00 88.19 192 PRO A C 1
ATOM 1566 O O . PRO A 1 192 ? -2.512 -7.233 20.399 1.00 88.19 192 PRO A O 1
ATOM 1569 N N . SER A 1 193 ? -4.197 -7.545 21.852 1.00 86.12 193 SER A N 1
ATOM 1570 C CA . SER A 1 193 ? -3.489 -8.514 22.701 1.00 86.12 193 SER A CA 1
ATOM 1571 C C . SER A 1 193 ? -3.080 -9.793 21.968 1.00 86.12 193 SER A C 1
ATOM 1573 O O . SER A 1 193 ? -2.111 -10.434 22.368 1.00 86.12 193 SER A O 1
ATOM 1575 N N . GLU A 1 194 ? -3.801 -10.160 20.907 1.00 86.69 194 GLU A N 1
ATOM 1576 C CA . GLU A 1 194 ? -3.531 -11.349 20.091 1.00 86.69 194 GLU A CA 1
ATOM 1577 C C . GLU A 1 194 ? -2.528 -11.104 18.955 1.00 86.69 194 GLU A C 1
ATOM 1579 O O . GLU A 1 194 ? -2.164 -12.044 18.256 1.00 86.69 194 GLU A O 1
ATOM 1584 N N . PHE A 1 195 ? -2.084 -9.862 18.739 1.00 89.62 195 PHE A N 1
ATOM 1585 C CA . PHE A 1 195 ? -1.151 -9.547 17.660 1.00 89.62 195 PHE A CA 1
ATOM 1586 C C . PHE A 1 195 ? 0.243 -10.116 17.956 1.00 89.62 195 PHE A C 1
ATOM 1588 O O . PHE A 1 195 ? 0.817 -9.803 19.001 1.00 89.62 195 PHE A O 1
ATOM 1595 N N . ASN A 1 196 ? 0.807 -10.899 17.026 1.00 89.44 196 ASN A N 1
ATOM 1596 C CA . ASN A 1 196 ? 2.190 -11.366 17.101 1.00 89.44 196 ASN A CA 1
ATOM 1597 C C . ASN A 1 196 ? 3.138 -10.389 16.369 1.00 89.44 196 ASN A C 1
ATOM 1599 O O . ASN A 1 196 ? 3.149 -10.363 15.139 1.00 89.44 196 ASN A O 1
ATOM 1603 N N . PRO A 1 197 ? 3.973 -9.605 17.081 1.00 89.50 197 PRO A N 1
ATOM 1604 C CA . PRO A 1 197 ? 4.842 -8.606 16.466 1.00 89.50 197 PRO A CA 1
ATOM 1605 C C . PRO A 1 197 ? 6.222 -9.155 16.050 1.00 89.50 197 PRO A C 1
ATOM 1607 O O . PRO A 1 197 ? 7.140 -8.361 15.873 1.00 89.50 197 PRO A O 1
ATOM 1610 N N . GLU A 1 198 ? 6.421 -10.474 15.931 1.00 92.06 198 GLU A N 1
ATOM 1611 C CA . GLU A 1 198 ? 7.732 -11.084 15.620 1.00 92.06 198 GLU A CA 1
ATOM 1612 C C . GLU A 1 198 ? 8.398 -10.529 14.347 1.00 92.06 198 GLU A C 1
ATOM 1614 O O . GLU A 1 198 ? 9.610 -10.308 14.337 1.00 92.06 198 GLU A O 1
ATOM 1619 N N . ASP A 1 199 ? 7.614 -10.260 13.299 1.00 89.44 199 ASP A N 1
ATOM 1620 C CA . ASP A 1 199 ? 8.103 -9.712 12.026 1.00 89.44 199 ASP A CA 1
ATOM 1621 C C . ASP A 1 199 ? 8.168 -8.171 12.010 1.00 89.44 199 ASP A C 1
ATOM 1623 O O . ASP A 1 199 ? 8.648 -7.574 11.037 1.00 89.44 199 ASP A O 1
ATOM 1627 N N . LEU A 1 200 ? 7.698 -7.504 13.071 1.00 89.81 200 LEU A N 1
ATOM 1628 C CA . LEU A 1 200 ? 7.569 -6.052 13.127 1.00 89.81 200 LEU A CA 1
ATOM 1629 C C . LEU A 1 200 ? 8.934 -5.388 13.335 1.00 89.81 200 LEU A C 1
ATOM 1631 O O . LEU A 1 200 ? 9.550 -5.478 14.395 1.00 89.81 200 LEU A O 1
ATOM 1635 N N . VAL A 1 201 ? 9.389 -4.658 12.320 1.00 89.31 201 VAL A N 1
ATOM 1636 C CA . VAL A 1 201 ? 10.688 -3.970 12.323 1.00 89.31 201 VAL A CA 1
ATOM 1637 C C . VAL A 1 201 ? 10.555 -2.506 12.737 1.00 89.31 201 VAL A C 1
ATOM 1639 O O . VAL A 1 201 ? 11.457 -1.964 13.374 1.00 89.31 201 VAL A O 1
ATOM 1642 N N . ASP A 1 202 ? 9.451 -1.851 12.373 1.00 84.88 202 ASP A N 1
ATOM 1643 C CA . ASP A 1 202 ? 9.218 -0.437 12.677 1.00 84.88 202 ASP A CA 1
ATOM 1644 C C . ASP A 1 202 ? 7.785 -0.218 13.168 1.00 84.88 202 ASP A C 1
ATOM 1646 O O . ASP A 1 202 ? 6.810 -0.540 12.476 1.00 84.88 202 ASP A O 1
ATOM 1650 N N . LEU A 1 203 ? 7.683 0.340 14.375 1.00 89.75 203 LEU A N 1
ATOM 1651 C CA . LEU A 1 203 ? 6.442 0.678 15.050 1.00 89.75 203 LEU A CA 1
ATOM 1652 C C . LEU A 1 203 ? 6.458 2.155 15.443 1.00 89.75 203 LEU A C 1
ATOM 1654 O O . LEU A 1 203 ? 7.198 2.582 16.326 1.00 89.75 203 LEU A O 1
ATOM 1658 N N . SER A 1 204 ? 5.561 2.924 14.838 1.00 87.38 204 SER A N 1
ATOM 1659 C CA . SER A 1 204 ? 5.317 4.322 15.170 1.00 87.38 204 SER A CA 1
ATOM 1660 C C . SER A 1 204 ? 3.828 4.535 15.418 1.00 87.38 204 SER A C 1
ATOM 1662 O O . SER A 1 204 ? 3.039 4.765 14.499 1.00 87.38 204 SER A O 1
ATOM 1664 N N . LEU A 1 205 ? 3.427 4.440 16.684 1.00 85.44 205 LEU A N 1
ATOM 1665 C CA . LEU A 1 205 ? 2.077 4.775 17.130 1.00 85.44 205 LEU A CA 1
ATOM 1666 C C . LEU A 1 205 ? 2.118 6.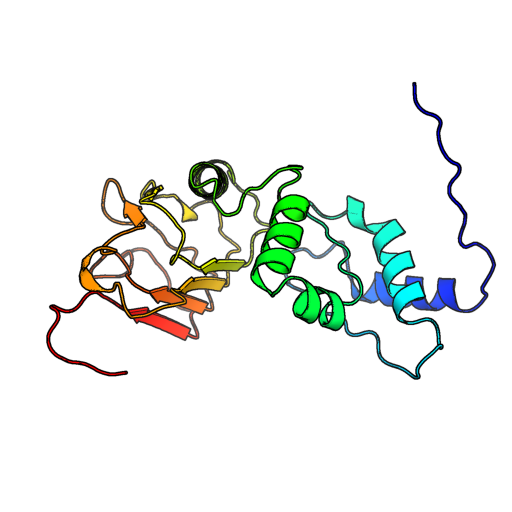152 17.774 1.00 85.44 205 LEU A C 1
ATOM 1668 O O . LEU A 1 205 ? 2.517 6.312 18.925 1.00 85.44 205 LEU A O 1
ATOM 1672 N N . LEU A 1 206 ? 1.722 7.168 17.016 1.00 71.75 206 LEU A N 1
ATOM 1673 C CA . LEU A 1 206 ? 1.625 8.517 17.555 1.00 7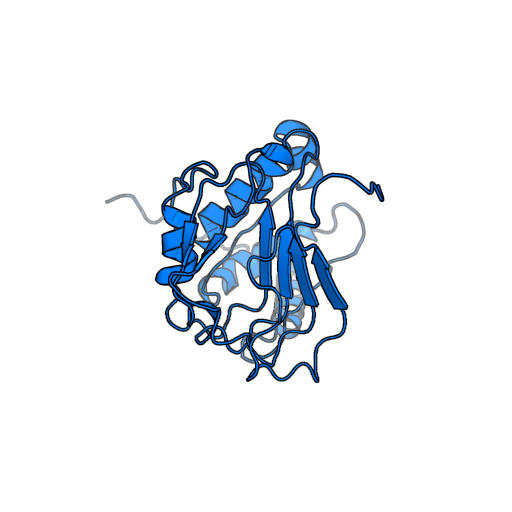1.75 206 LEU A CA 1
ATOM 1674 C C . LEU A 1 206 ? 0.227 8.675 18.151 1.00 71.75 206 LEU A C 1
ATOM 1676 O O . LEU A 1 206 ? -0.736 8.989 17.443 1.00 71.75 206 LEU A O 1
ATOM 1680 N N . GLY A 1 207 ? 0.130 8.385 19.448 1.00 60.38 207 GLY A N 1
ATOM 1681 C CA . GLY A 1 207 ? -1.066 8.613 20.251 1.00 60.38 207 GLY A CA 1
ATOM 1682 C C . GLY A 1 207 ? -1.363 10.104 20.431 1.00 60.38 207 GLY A C 1
ATOM 1683 O O . GLY A 1 207 ? -0.498 10.970 20.281 1.00 60.38 207 GLY A O 1
ATOM 1684 N N . LEU A 1 208 ? -2.613 10.419 20.763 1.00 50.03 208 LEU A N 1
ATOM 1685 C CA . LEU A 1 208 ? -3.007 11.764 21.173 1.00 50.03 208 LEU A CA 1
ATOM 1686 C C . LEU A 1 208 ? -2.681 11.946 22.660 1.00 50.03 208 LEU A C 1
ATOM 1688 O O . LEU A 1 208 ? -3.530 11.714 23.514 1.00 50.03 208 LEU A O 1
ATOM 1692 N N . GLY A 1 209 ? -1.466 12.395 22.975 1.00 44.66 209 GLY A N 1
ATOM 1693 C CA . GLY A 1 209 ? -1.219 13.017 24.277 1.00 44.66 209 GLY A CA 1
ATOM 1694 C C . GLY A 1 209 ? -2.111 14.261 24.456 1.00 44.66 209 GLY A C 1
ATOM 1695 O O . GLY A 1 209 ? -2.512 14.880 23.456 1.00 44.66 209 GLY A O 1
ATOM 1696 N N . PRO A 1 210 ? -2.462 14.658 25.696 1.00 36.72 210 PRO A N 1
ATOM 1697 C CA . PRO A 1 210 ? -3.086 15.954 25.927 1.00 36.72 210 PRO A CA 1
ATOM 1698 C C . PRO A 1 210 ? -2.191 17.044 25.324 1.00 36.72 210 PRO A C 1
ATOM 1700 O O . PRO A 1 210 ? -0.975 17.032 25.497 1.00 36.72 210 PRO A O 1
ATOM 1703 N N . CYS A 1 211 ? -2.791 17.958 24.558 1.00 37.91 211 CYS A N 1
ATOM 1704 C CA . CYS A 1 211 ? -2.086 19.093 23.971 1.00 37.91 211 CYS A CA 1
ATOM 1705 C C . CYS A 1 211 ? -1.313 19.832 25.072 1.00 37.91 211 CYS A C 1
ATOM 1707 O O . CYS A 1 211 ? -1.937 20.398 25.967 1.00 37.91 211 CYS A O 1
ATOM 1709 N N . GLY A 1 212 ? 0.018 19.823 25.009 1.00 38.06 212 GLY A N 1
ATOM 1710 C CA . GLY A 1 212 ? 0.837 20.514 26.003 1.00 38.06 212 GLY A CA 1
ATOM 1711 C C . GLY A 1 212 ? 2.340 20.344 25.834 1.00 38.06 212 GLY A C 1
ATOM 1712 O O . GLY A 1 212 ? 3.064 21.304 26.062 1.00 38.06 212 GLY A O 1
ATOM 1713 N N . GLU A 1 213 ? 2.822 19.191 25.371 1.00 32.84 213 GLU A N 1
ATOM 1714 C CA . GLU A 1 213 ? 4.265 18.979 25.215 1.00 32.84 213 GLU A CA 1
ATOM 1715 C C . GLU A 1 213 ? 4.599 18.646 23.765 1.00 32.84 213 GLU A C 1
ATOM 1717 O O . GLU A 1 213 ? 4.464 17.533 23.266 1.00 32.84 213 GLU A O 1
ATOM 1722 N N . SER A 1 214 ? 4.960 19.712 23.062 1.00 31.84 214 SER A N 1
ATOM 1723 C CA . SER A 1 214 ? 5.524 19.718 21.725 1.00 31.84 214 SER A CA 1
ATOM 1724 C C . SER A 1 214 ? 6.815 18.908 21.663 1.00 31.84 214 SER A C 1
ATOM 1726 O O . SER A 1 214 ? 7.802 19.288 22.292 1.00 31.84 214 SER A O 1
ATOM 1728 N N . LEU A 1 215 ? 6.846 17.899 20.799 1.00 32.25 215 LEU A N 1
ATOM 1729 C CA . LEU A 1 215 ? 8.054 17.526 20.072 1.00 32.25 215 LEU A CA 1
ATOM 1730 C C . LEU A 1 215 ? 7.695 17.516 18.585 1.00 32.25 215 LEU A C 1
ATOM 1732 O O . LEU A 1 215 ? 7.005 16.619 18.098 1.00 32.25 215 LEU A O 1
ATOM 1736 N N . CYS A 1 216 ? 8.077 18.612 17.928 1.00 35.56 216 CYS A N 1
ATOM 1737 C CA . CYS A 1 216 ? 8.198 18.707 16.477 1.00 35.56 216 CYS A CA 1
ATOM 1738 C C . CYS A 1 216 ? 9.236 17.708 15.960 1.00 35.56 216 CYS A C 1
ATOM 1740 O O . CYS A 1 216 ? 10.230 17.480 16.686 1.00 35.56 216 CYS A O 1
#

InterPro domains:
  IPR002182 NB-ARC [PF00931] (22-114)
  IPR027417 P-loop containing nucleoside triphosphate hydrolase [G3DSA:3.40.50.300] (4-119)
  IPR027417 P-loop containing nucleoside triphosphate hydrolase [SSF52540] (6-114)
  IPR044974 Disease resistance protein, plants [PTHR11017] (15-114)

Foldseek 3Di:
DDDDPDPPPPPDDPPLVVLLVVVVVQVVLVDLLDDDDDDQDDDPPPCSVVSVVVNCVVCVVSDLFDDDDPPCPVCCVPPNPVVVVQRRVCRRVVHPDPPVLPLVVVLVVLVVPQAPCNAA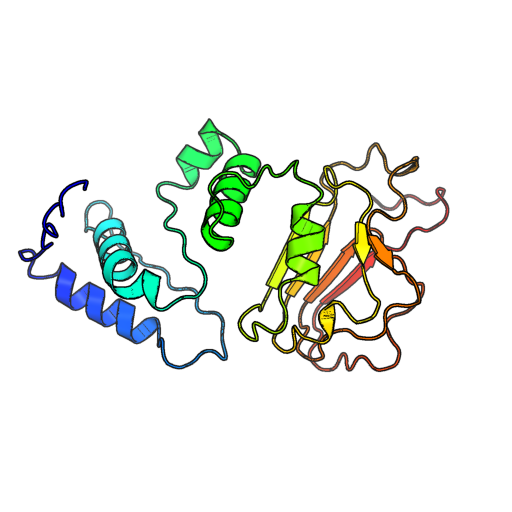EDADACQNHAAHEDELCSAVRNQNHAYYYYHHDDDPPVPPSQHSYDYPDHRADDHQNHQYDADANDPDPDDHPPHHCPNHPYDHDRHDDPPDDDDD

Organism: Brassica cretica (NCBI:txid69181)

Radius of gyration: 20.97 Å; chains: 1; bounding box: 42×41×62 Å